Protein AF-A0A353GIA8-F1 (afdb_monomer_lite)

Foldseek 3Di:
DDDDDPPPPPVVVVVVVVVVVVVVVPDPPDDDDDDDDDDDDDDDDDDDDDDPPDPPPPQDPAPDDDPPPDDPVVVVCPVPFEDTSAPDKDKDFCQCVVVVVLVVVLVVLPPPPCNVVVVLVSQLVVLLCVQQLVNQWTMKIKYWHDDPNDIDITIDTDRPVCCCGHPNVFQADPDDDDPCVVVQDPPDPDKDKGFTDLVRVVVSVLSNQCSPVNPVSSVVVVVVLVVCCVPVVDNPVVCSVVVPRMDID

Secondary structure (DSSP, 8-state):
-------SHHHHHHHHHHHHHHHTTS-------------------PPP-PPPP------PPPP----TT--HHHHHHHHHTS-TTSSEEEEEE-TTHHHHHHHHHHHHTTT-TTHHHHHHHHHHHHHHHHHTTGGG--EEEEEEEEETTEEEEEEEEE-TTTTTSTTGGGS-SS----GGGGG--TT-S---EEE--HHHHHHHHHHHHHHHHHHHHHHHHHHHHHHHHHHH---HHHHGGGSTTEEE-

Sequence (249 aa):
MKKRNHLFLPRLALVSLGLLLLLSIACEKKDSPEKKSEQAVSTSAPAAVASPAVAEAKSTPSPSVPKDGANPRFFAAQENLLDAGGSFYLYADLQDVLKEEMQSVRNSIKGMPDAVEVERGLEITDRVIDLLGLYGLQDVGISSIPDGGLYRTKMFLNNTAGKDKGYMALLGDAPHALKILDRASSGTVLLYSADVNEMATWELIRGLVMNIGGGAALADMEKGLEELAKNEGIDIPKLLPTLGGEINV

Radius of gyration: 25.99 Å; chains: 1; bounding box: 76×70×54 Å

Structure (mmCIF, N/CA/C/O backbone):
data_AF-A0A353GIA8-F1
#
_entry.id   AF-A0A353GIA8-F1
#
loop_
_atom_site.group_PDB
_atom_site.id
_atom_site.type_symbol
_atom_site.label_atom_id
_atom_site.label_alt_id
_atom_site.label_comp_id
_atom_site.label_asym_id
_atom_site.label_entity_id
_atom_site.label_seq_id
_atom_site.pdbx_PDB_ins_code
_atom_site.Cartn_x
_atom_site.Cartn_y
_atom_site.Cartn_z
_atom_site.occupancy
_atom_site.B_iso_or_equiv
_atom_site.auth_seq_id
_atom_site.auth_comp_id
_atom_site.auth_asym_id
_atom_site.auth_atom_id
_atom_site.pdbx_PDB_model_num
ATOM 1 N N . MET A 1 1 ? 12.922 36.115 -25.453 1.00 37.03 1 MET A N 1
ATOM 2 C CA . MET A 1 1 ? 11.941 35.050 -25.770 1.00 37.03 1 MET A CA 1
ATOM 3 C C . MET A 1 1 ? 12.040 33.971 -24.701 1.00 37.03 1 MET A C 1
ATOM 5 O O . MET A 1 1 ? 13.099 33.384 -24.541 1.00 37.03 1 MET A O 1
ATOM 9 N N . LYS A 1 2 ? 10.985 33.796 -23.896 1.00 40.03 2 LYS A N 1
ATOM 10 C CA . LYS A 1 2 ? 10.951 32.924 -22.709 1.00 40.03 2 LYS A CA 1
ATOM 11 C C . LYS A 1 2 ? 10.431 31.543 -23.139 1.00 40.03 2 LYS A C 1
ATOM 13 O O . LYS A 1 2 ? 9.272 31.433 -23.527 1.00 40.03 2 LYS A O 1
ATOM 18 N N . LYS A 1 3 ? 11.285 30.513 -23.122 1.00 39.66 3 LYS A N 1
ATOM 19 C CA . LYS A 1 3 ? 10.900 29.111 -23.372 1.00 39.66 3 LYS A CA 1
ATOM 20 C C . LYS A 1 3 ? 10.059 28.636 -22.178 1.00 39.66 3 LYS A C 1
ATOM 22 O O . LYS A 1 3 ? 10.571 28.564 -21.067 1.00 39.66 3 LYS A O 1
ATOM 27 N N . ARG A 1 4 ? 8.760 28.401 -22.384 1.00 41.22 4 ARG A N 1
ATOM 28 C CA . ARG A 1 4 ? 7.859 27.829 -21.371 1.00 41.22 4 ARG A CA 1
ATOM 29 C C . ARG A 1 4 ? 8.064 26.313 -21.313 1.00 41.22 4 ARG A C 1
ATOM 31 O O . ARG A 1 4 ? 7.992 25.636 -22.335 1.00 41.22 4 ARG A O 1
ATOM 38 N N . ASN A 1 5 ? 8.332 25.811 -20.111 1.00 40.34 5 ASN A N 1
ATOM 39 C CA . ASN A 1 5 ? 8.479 24.395 -19.791 1.00 40.34 5 ASN A CA 1
ATOM 40 C C . ASN A 1 5 ? 7.115 23.695 -19.891 1.00 40.34 5 ASN A C 1
ATOM 42 O O . ASN A 1 5 ? 6.274 23.852 -19.013 1.00 40.34 5 ASN A O 1
ATOM 46 N N . HIS A 1 6 ? 6.906 22.907 -20.945 1.00 39.25 6 HIS A N 1
ATOM 47 C CA . HIS A 1 6 ? 5.705 22.080 -21.132 1.00 39.25 6 HIS A CA 1
ATOM 48 C C . HIS A 1 6 ? 5.815 20.677 -20.496 1.00 39.25 6 HIS A C 1
ATOM 50 O O . HIS A 1 6 ? 4.949 19.837 -20.712 1.00 39.25 6 HIS A O 1
ATOM 56 N N . LEU A 1 7 ? 6.848 20.410 -19.687 1.00 42.16 7 LEU A N 1
ATOM 57 C CA . LEU A 1 7 ? 7.115 19.071 -19.140 1.00 42.16 7 LEU A CA 1
ATOM 58 C C . LEU A 1 7 ? 6.461 18.776 -17.774 1.00 42.16 7 LEU A C 1
ATOM 60 O O . LEU A 1 7 ? 6.580 17.658 -17.282 1.00 42.16 7 LEU A O 1
ATOM 64 N N . PHE A 1 8 ? 5.778 19.747 -17.156 1.00 38.66 8 PHE A N 1
ATOM 65 C CA . PHE A 1 8 ? 5.216 19.597 -15.802 1.00 38.66 8 PHE A CA 1
ATOM 66 C C . PHE A 1 8 ? 3.798 18.999 -15.765 1.00 38.66 8 PHE A C 1
ATOM 68 O O . PHE A 1 8 ? 3.416 18.401 -14.765 1.00 38.66 8 PHE A O 1
ATOM 75 N N . LEU A 1 9 ? 3.020 19.104 -16.849 1.00 34.69 9 LEU A N 1
ATOM 76 C CA . LEU A 1 9 ? 1.635 18.612 -16.876 1.00 34.69 9 LEU A CA 1
ATOM 77 C C . LEU A 1 9 ? 1.453 17.082 -17.009 1.00 34.69 9 LEU A C 1
ATOM 79 O O . LEU A 1 9 ? 0.527 16.572 -16.381 1.00 34.69 9 LEU A O 1
ATOM 83 N N . PRO A 1 10 ? 2.270 16.307 -17.756 1.00 37.72 10 PRO A N 1
ATOM 84 C CA . PRO A 1 10 ? 1.965 14.886 -17.963 1.00 37.72 10 PRO A CA 1
ATOM 85 C C . PRO A 1 10 ? 2.282 14.000 -16.746 1.00 37.72 10 PRO A C 1
ATOM 87 O O . PRO A 1 10 ? 1.772 12.889 -16.654 1.00 37.72 10 PRO A O 1
ATOM 90 N N . ARG A 1 11 ? 3.088 14.479 -15.786 1.00 39.53 11 ARG A N 1
ATOM 91 C CA . ARG A 1 11 ? 3.461 13.710 -14.583 1.00 39.53 11 ARG A CA 1
ATOM 92 C C . ARG A 1 11 ? 2.423 13.789 -13.461 1.00 39.53 11 ARG A C 1
ATOM 94 O O . ARG A 1 11 ? 2.266 12.825 -12.721 1.00 39.53 11 ARG A O 1
ATOM 101 N N . LEU A 1 12 ? 1.665 14.886 -13.383 1.00 37.03 12 LEU A N 1
ATOM 102 C CA . LEU A 1 12 ? 0.575 15.035 -12.411 1.00 37.03 12 LEU A CA 1
ATOM 103 C C . LEU A 1 12 ? -0.632 14.135 -12.748 1.00 37.03 12 LEU A C 1
ATOM 105 O O . LEU A 1 12 ? -1.318 13.660 -11.848 1.00 37.03 12 LEU A O 1
ATOM 109 N N . ALA A 1 13 ? -0.851 13.852 -14.038 1.00 39.25 13 ALA A N 1
ATOM 110 C CA . ALA A 1 13 ? -1.971 13.040 -14.524 1.00 39.25 13 ALA A CA 1
ATOM 111 C C . ALA A 1 13 ? -1.849 11.537 -14.186 1.00 39.25 13 ALA A C 1
ATOM 113 O O . ALA A 1 13 ? -2.856 10.843 -14.062 1.00 39.25 13 ALA A O 1
ATOM 114 N N . LEU A 1 14 ? -0.627 11.026 -14.003 1.00 41.28 14 LEU A N 1
ATOM 115 C CA . LEU A 1 14 ? -0.382 9.624 -13.636 1.00 41.28 14 LEU A CA 1
ATOM 116 C C . LEU A 1 14 ? -0.637 9.360 -12.145 1.00 41.28 14 LEU A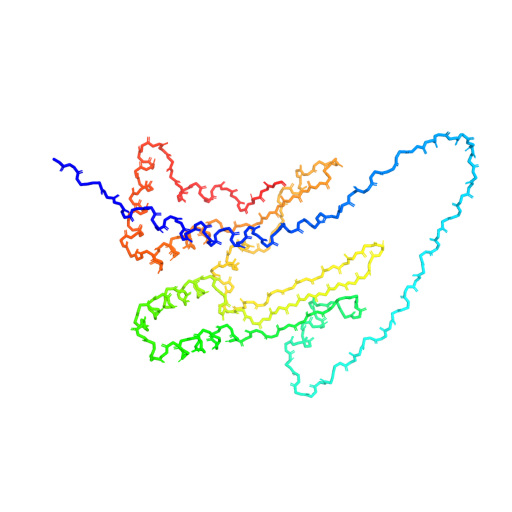 C 1
ATOM 118 O O . LEU A 1 14 ? -1.183 8.319 -11.789 1.00 41.28 14 LEU A O 1
ATOM 122 N N . VAL A 1 15 ? -0.326 10.331 -11.283 1.00 43.94 15 VAL A N 1
ATOM 123 C CA . VAL A 1 15 ? -0.600 10.244 -9.839 1.00 43.94 15 VAL A CA 1
ATOM 124 C C . VAL A 1 15 ? -2.105 10.351 -9.562 1.00 43.94 15 VAL A C 1
ATOM 126 O O . VAL A 1 15 ? -2.626 9.635 -8.709 1.00 43.94 15 VAL A O 1
ATOM 129 N N . SER A 1 16 ? -2.839 11.161 -10.338 1.00 41.97 16 SER A N 1
ATOM 130 C CA . SER A 1 16 ? -4.300 11.244 -10.215 1.00 41.97 16 SER A CA 1
ATOM 131 C C . SER A 1 16 ? -5.016 9.970 -10.671 1.00 41.97 16 SER A C 1
ATOM 133 O O . SER A 1 16 ? -6.066 9.649 -10.126 1.00 41.97 16 SER A O 1
ATOM 135 N N . LEU A 1 17 ? -4.461 9.222 -11.633 1.00 37.59 17 LEU A N 1
ATOM 136 C CA . LEU A 1 17 ? -5.081 7.991 -12.136 1.00 37.59 17 LEU A CA 1
ATOM 137 C C . LEU A 1 17 ? -5.000 6.843 -11.114 1.00 37.59 17 LEU A C 1
ATOM 139 O O . LEU A 1 17 ? -5.974 6.115 -10.940 1.00 37.59 17 LEU A O 1
ATOM 143 N N . GLY A 1 18 ? -3.882 6.729 -10.385 1.00 42.16 18 GLY A N 1
ATOM 144 C CA . GLY A 1 18 ? -3.736 5.763 -9.288 1.00 42.16 18 GLY A CA 1
ATOM 145 C C . GLY A 1 18 ? -4.667 6.054 -8.105 1.00 42.16 18 GLY A C 1
ATOM 146 O O . GLY A 1 18 ? -5.239 5.133 -7.528 1.00 42.16 18 GLY A O 1
ATOM 147 N N . LEU A 1 19 ? -4.894 7.337 -7.797 1.00 41.16 19 LEU A N 1
ATOM 148 C CA . LEU A 1 19 ? -5.822 7.762 -6.743 1.00 41.16 19 LEU A CA 1
ATOM 149 C C . LEU A 1 19 ? -7.301 7.618 -7.165 1.00 41.16 19 LEU A C 1
ATOM 151 O O . LEU A 1 19 ? -8.136 7.239 -6.347 1.00 41.16 19 LEU A O 1
ATOM 155 N N . LEU A 1 20 ? -7.635 7.846 -8.446 1.00 38.62 20 LEU A N 1
ATOM 156 C CA . LEU A 1 20 ? -8.992 7.635 -8.976 1.00 38.62 20 LEU A CA 1
ATOM 157 C C . LEU A 1 20 ? -9.390 6.153 -9.031 1.00 38.62 20 LEU A C 1
ATOM 159 O O . LEU A 1 20 ? -10.555 5.834 -8.796 1.00 38.62 20 LEU A O 1
ATOM 163 N N . LEU A 1 21 ? -8.452 5.246 -9.317 1.00 43.69 21 LEU A N 1
ATOM 164 C CA . LEU A 1 21 ? -8.712 3.801 -9.312 1.00 43.69 21 LEU A CA 1
ATOM 165 C C . LEU A 1 21 ? -9.047 3.278 -7.906 1.00 43.69 21 LEU A C 1
ATOM 167 O O . LEU A 1 21 ? -9.911 2.416 -7.774 1.00 43.69 21 LEU A O 1
ATOM 171 N N . LEU A 1 22 ? -8.452 3.858 -6.858 1.00 45.34 22 LEU A N 1
ATOM 172 C CA . LEU A 1 22 ? -8.772 3.528 -5.464 1.00 45.34 22 LEU A CA 1
ATOM 173 C C . LEU A 1 22 ? -10.129 4.096 -5.010 1.00 45.34 22 LEU A C 1
ATOM 175 O O . LEU A 1 22 ? -10.817 3.462 -4.214 1.00 45.34 22 LEU A O 1
ATOM 179 N N . LEU A 1 23 ? -10.561 5.240 -5.553 1.00 38.41 23 LEU A N 1
ATOM 180 C CA . LEU A 1 23 ? -11.882 5.824 -5.266 1.00 38.41 23 LEU A CA 1
ATOM 181 C C . LEU A 1 23 ? -13.027 5.161 -6.053 1.00 38.41 23 LEU A C 1
ATOM 183 O O . LEU A 1 23 ? -14.171 5.176 -5.604 1.00 38.41 23 LEU A O 1
ATOM 187 N N . SER A 1 24 ? -12.735 4.547 -7.203 1.00 36.25 24 SER A N 1
ATOM 188 C CA . SER A 1 24 ? -13.758 3.953 -8.081 1.00 36.25 24 SER A CA 1
ATOM 189 C C . SER A 1 24 ? -14.262 2.581 -7.612 1.00 36.25 24 SER A C 1
ATOM 191 O O . SER A 1 24 ? -15.303 2.131 -8.074 1.00 36.25 24 SER A O 1
ATOM 193 N N . ILE A 1 25 ? -13.578 1.927 -6.666 1.00 44.94 25 ILE A N 1
ATOM 194 C CA . ILE A 1 25 ? -14.018 0.641 -6.091 1.00 44.94 25 ILE A CA 1
ATOM 195 C C . ILE A 1 25 ? -15.078 0.850 -4.983 1.00 44.94 25 ILE A C 1
ATOM 197 O O . ILE A 1 25 ? -15.778 -0.088 -4.610 1.00 44.94 25 ILE A O 1
ATOM 201 N N . ALA A 1 26 ? -15.269 2.081 -4.487 1.00 37.12 26 ALA A N 1
ATOM 202 C CA . ALA A 1 26 ? -16.130 2.354 -3.331 1.00 37.12 26 ALA A CA 1
ATOM 203 C C . ALA A 1 26 ? -17.552 2.865 -3.652 1.00 37.12 26 ALA A C 1
ATOM 205 O O . ALA A 1 26 ? -18.349 3.028 -2.731 1.00 37.12 26 ALA A O 1
ATOM 206 N N . CYS A 1 27 ? -17.921 3.116 -4.914 1.00 35.69 27 CYS A N 1
ATOM 207 C CA . CYS A 1 27 ? -19.265 3.606 -5.249 1.00 35.69 27 CYS A CA 1
ATOM 208 C C . CYS A 1 27 ? -19.686 3.235 -6.676 1.00 35.69 27 CYS A C 1
ATOM 210 O O . CYS A 1 27 ? -19.656 4.065 -7.580 1.00 35.69 27 CYS A O 1
ATOM 212 N N . GLU A 1 28 ? -20.179 2.012 -6.866 1.00 33.47 28 GLU A N 1
ATOM 213 C CA . GLU A 1 28 ? -21.057 1.710 -7.998 1.00 33.47 28 GLU A CA 1
ATOM 214 C C . GLU A 1 28 ? -22.500 1.655 -7.484 1.00 33.47 28 GLU A C 1
ATOM 216 O O . GLU A 1 28 ? -23.034 0.618 -7.085 1.00 33.47 28 GLU A O 1
ATOM 221 N N . LYS A 1 29 ? -23.128 2.833 -7.410 1.00 38.31 29 LYS A N 1
ATOM 222 C CA . LYS A 1 29 ? -24.552 2.954 -7.104 1.00 38.31 29 LYS A CA 1
ATOM 223 C C . LYS A 1 29 ? -25.326 2.562 -8.361 1.00 38.31 29 LYS A C 1
ATOM 225 O O . LYS A 1 29 ? -25.359 3.292 -9.345 1.00 38.31 29 LYS A O 1
ATOM 230 N N . LYS A 1 30 ? -25.906 1.365 -8.336 1.00 37.84 30 LYS A N 1
ATOM 231 C CA . LYS A 1 30 ? -26.728 0.823 -9.417 1.00 37.84 30 LYS A CA 1
ATOM 232 C C . LYS A 1 30 ? -28.085 1.531 -9.429 1.00 37.84 30 LYS A C 1
ATOM 234 O O . LYS A 1 30 ? -28.985 1.153 -8.682 1.00 37.84 30 LYS A O 1
ATOM 239 N N . ASP A 1 31 ? -28.229 2.551 -10.267 1.00 44.75 31 ASP A N 1
ATOM 240 C CA . ASP A 1 31 ? -29.521 3.188 -10.519 1.00 44.75 31 ASP A CA 1
ATOM 241 C C . ASP A 1 31 ? -30.449 2.206 -11.256 1.00 44.75 31 ASP A C 1
ATOM 243 O O . ASP A 1 31 ? -30.202 1.810 -12.397 1.00 44.75 31 ASP A O 1
ATOM 247 N N . SER A 1 32 ? -31.527 1.785 -10.589 1.00 33.47 32 SER A N 1
ATOM 248 C CA . SER A 1 32 ? -32.696 1.194 -11.249 1.00 33.47 32 SER A CA 1
ATOM 249 C C . SER A 1 32 ? -33.726 2.285 -11.544 1.00 33.47 32 SER A C 1
ATOM 251 O O . SER A 1 32 ? -33.917 3.175 -10.714 1.00 33.47 32 SER A O 1
ATOM 253 N N . PRO A 1 33 ? -34.416 2.229 -12.696 1.00 34.09 33 PRO A N 1
ATOM 254 C CA . PRO A 1 33 ? -35.323 3.283 -13.112 1.00 34.09 33 PRO A CA 1
ATOM 255 C C . PRO A 1 33 ? -36.638 3.222 -12.330 1.00 34.09 33 PRO A C 1
ATOM 257 O O . PRO A 1 33 ? -37.354 2.218 -12.327 1.00 34.09 33 PRO A O 1
ATOM 260 N N . GLU A 1 34 ? -36.965 4.346 -11.708 1.00 31.34 34 GLU A N 1
ATOM 261 C CA . GLU A 1 34 ? -38.225 4.630 -11.036 1.00 31.34 34 GLU A CA 1
ATOM 262 C C . GLU A 1 34 ? -39.338 4.854 -12.081 1.00 31.34 34 GLU A C 1
ATOM 264 O O . GLU A 1 34 ? -39.298 5.792 -12.881 1.00 31.34 34 GLU A O 1
ATOM 269 N N . LYS A 1 35 ? -40.354 3.980 -12.103 1.00 31.61 35 LYS A N 1
ATOM 270 C CA . LYS A 1 35 ? -41.609 4.220 -12.831 1.00 31.61 35 LYS A CA 1
ATOM 271 C C . LYS A 1 35 ? -42.598 4.925 -11.905 1.00 31.61 35 LYS A C 1
ATOM 273 O O . LYS A 1 35 ? -43.111 4.324 -10.967 1.00 31.61 35 LYS A O 1
ATOM 278 N N . LYS A 1 36 ? -42.924 6.177 -12.238 1.00 35.53 36 LYS A N 1
ATOM 279 C CA . LYS A 1 36 ? -44.113 6.890 -11.750 1.00 35.53 36 LYS A CA 1
ATOM 280 C C . LYS A 1 36 ? -45.391 6.142 -12.149 1.00 35.53 36 LYS A C 1
ATOM 282 O O . LYS A 1 36 ? -45.639 5.959 -13.339 1.00 35.53 36 LYS A O 1
ATOM 287 N N . SER A 1 37 ? -46.257 5.848 -11.182 1.00 33.91 37 SER A N 1
ATOM 288 C CA . SER A 1 37 ? -47.705 5.930 -11.401 1.00 33.91 37 SER A CA 1
ATOM 289 C C . SER A 1 37 ? -48.373 6.605 -10.210 1.00 33.91 37 SER A C 1
ATOM 291 O O . SER A 1 37 ? -48.318 6.125 -9.081 1.00 33.91 37 SER A O 1
ATOM 293 N N . GLU A 1 38 ? -49.002 7.729 -10.505 1.00 34.88 38 GLU A N 1
ATOM 294 C CA . GLU A 1 38 ? -49.921 8.476 -9.663 1.00 34.88 38 GLU A CA 1
ATOM 295 C C . GLU A 1 38 ? -51.319 7.855 -9.822 1.00 34.88 38 GLU A C 1
ATOM 297 O O . GLU A 1 38 ? -51.758 7.717 -10.959 1.00 34.88 38 GLU A O 1
ATOM 302 N N . GLN A 1 39 ? -51.987 7.435 -8.737 1.00 31.27 39 GLN A N 1
ATOM 303 C CA . GLN A 1 39 ? -53.306 7.955 -8.318 1.00 31.27 39 GLN A CA 1
ATOM 304 C C . GLN A 1 39 ? -54.021 7.124 -7.234 1.00 31.27 39 GLN A C 1
ATOM 306 O O . GLN A 1 39 ? -54.061 5.899 -7.266 1.00 31.27 39 GLN A O 1
ATOM 311 N N . ALA A 1 40 ? -54.733 7.902 -6.409 1.00 31.91 40 ALA A N 1
ATOM 312 C CA . ALA A 1 40 ? -56.009 7.639 -5.740 1.00 31.91 40 ALA A CA 1
ATOM 313 C C . ALA A 1 40 ? -55.994 7.112 -4.293 1.00 31.91 40 ALA A C 1
ATOM 315 O O . ALA A 1 40 ? -55.864 5.930 -3.993 1.00 31.91 40 ALA A O 1
ATOM 316 N N . VAL A 1 41 ? -56.258 8.074 -3.406 1.00 33.84 41 VAL A N 1
ATOM 317 C CA . VAL A 1 41 ? -56.745 7.942 -2.033 1.00 33.84 41 VAL A CA 1
ATOM 318 C C . VAL A 1 41 ? -58.093 7.213 -2.017 1.00 33.84 41 VAL A C 1
ATOM 320 O O . VAL A 1 41 ? -59.029 7.632 -2.694 1.00 33.84 41 VAL A O 1
ATOM 323 N N . SER A 1 42 ? -58.221 6.188 -1.173 1.00 29.80 42 SER A N 1
ATOM 324 C CA . SER A 1 42 ? -59.504 5.781 -0.593 1.00 29.80 42 SER A CA 1
ATOM 325 C C . SER A 1 42 ? -59.285 5.255 0.826 1.00 29.80 42 SER A C 1
ATOM 327 O O . SER A 1 42 ? -58.421 4.421 1.086 1.00 29.80 42 SER A O 1
ATOM 329 N N . THR A 1 43 ? -60.045 5.826 1.751 1.00 36.75 43 THR A N 1
ATOM 330 C CA . THR A 1 43 ? -60.058 5.610 3.200 1.00 36.75 43 THR A CA 1
ATOM 331 C C . THR A 1 43 ? -60.685 4.272 3.608 1.00 36.75 43 THR A C 1
ATOM 333 O O . THR A 1 43 ? -61.838 4.027 3.263 1.00 36.75 43 THR A O 1
ATOM 336 N N . SER A 1 44 ? -60.017 3.501 4.478 1.00 32.94 44 SER A N 1
ATOM 337 C CA . SER A 1 44 ? -60.671 2.676 5.515 1.00 32.94 44 SER A CA 1
ATOM 338 C C . SER A 1 44 ? -59.697 2.273 6.639 1.00 32.94 44 SER A C 1
ATOM 340 O O . SER A 1 44 ? -58.539 1.961 6.382 1.00 32.94 44 SER A O 1
ATOM 342 N N . ALA A 1 45 ? -60.199 2.302 7.877 1.00 36.41 45 ALA A N 1
ATOM 343 C CA . ALA A 1 45 ? -59.538 2.044 9.166 1.00 36.41 45 ALA A CA 1
ATOM 344 C C . ALA A 1 45 ? -59.107 0.556 9.379 1.00 36.41 45 ALA A C 1
ATOM 346 O O . ALA A 1 45 ? -59.387 -0.279 8.519 1.00 36.41 45 ALA A O 1
ATOM 347 N N . PRO A 1 46 ? -58.399 0.205 10.479 1.00 39.59 46 PRO A N 1
ATOM 348 C CA . PRO A 1 46 ? -57.339 -0.803 10.472 1.00 39.59 46 PRO A CA 1
ATOM 349 C C . PRO A 1 46 ? -57.843 -2.237 10.679 1.00 39.59 46 PRO A C 1
ATOM 351 O O . PRO A 1 46 ? -58.549 -2.530 11.642 1.00 39.59 46 PRO A O 1
ATOM 354 N N . ALA A 1 47 ? -57.386 -3.155 9.827 1.00 31.31 47 ALA A N 1
ATOM 355 C CA . ALA A 1 47 ? -57.408 -4.585 10.103 1.00 31.31 47 ALA A CA 1
ATOM 356 C C . ALA A 1 47 ? -55.989 -5.030 10.475 1.00 31.31 47 ALA A C 1
ATOM 358 O O . ALA A 1 47 ? -55.038 -4.795 9.732 1.00 31.31 47 ALA A O 1
ATOM 359 N N . ALA A 1 48 ? -55.857 -5.640 11.651 1.00 44.78 48 ALA A N 1
ATOM 360 C CA . ALA A 1 48 ? -54.633 -6.262 12.128 1.00 44.78 48 ALA A CA 1
ATOM 361 C C . ALA A 1 48 ? -54.151 -7.316 11.117 1.00 44.78 48 ALA A C 1
ATOM 363 O O . ALA A 1 48 ? -54.840 -8.308 10.880 1.00 44.78 48 ALA A O 1
ATOM 364 N N . VAL A 1 49 ? -52.972 -7.102 10.530 1.00 34.88 49 VAL A N 1
ATOM 365 C CA . VAL A 1 49 ? -52.304 -8.094 9.684 1.00 34.88 49 VAL A CA 1
ATOM 366 C C . VAL A 1 49 ? -51.157 -8.692 10.480 1.00 34.88 49 VAL A C 1
ATOM 368 O O . VAL A 1 49 ? -50.261 -7.994 10.950 1.00 34.88 49 VAL A O 1
ATOM 371 N N . ALA A 1 50 ? -51.261 -10.002 10.672 1.00 39.09 50 ALA A N 1
ATOM 372 C CA . ALA A 1 50 ? -50.310 -10.842 11.365 1.00 39.09 50 ALA A CA 1
ATOM 373 C C . ALA A 1 50 ? -48.893 -10.719 10.783 1.00 39.09 50 ALA A C 1
ATOM 375 O O . ALA A 1 50 ? -48.696 -10.658 9.570 1.00 39.09 50 ALA A O 1
ATOM 376 N N . SER A 1 51 ? -47.921 -10.728 11.692 1.00 37.66 51 SER A N 1
ATOM 377 C CA . SER A 1 51 ? -46.490 -10.817 11.413 1.00 37.66 51 SER A CA 1
ATOM 378 C C . SER A 1 51 ? -46.184 -12.061 10.562 1.00 37.66 51 SER A C 1
ATOM 380 O O . SER A 1 51 ? -46.592 -13.158 10.961 1.00 37.66 51 SER A O 1
ATOM 382 N N . PRO A 1 52 ? -45.488 -11.960 9.414 1.00 38.31 52 PRO A N 1
ATOM 383 C CA . PRO A 1 52 ? -45.020 -13.146 8.720 1.00 38.31 52 PRO A CA 1
ATOM 384 C C . PRO A 1 52 ? -43.882 -13.760 9.539 1.00 38.31 52 PRO A C 1
ATOM 386 O O . PRO A 1 52 ? -42.852 -13.133 9.783 1.00 38.31 52 PRO A O 1
ATOM 389 N N . ALA A 1 53 ? -44.102 -14.993 9.992 1.00 39.56 53 ALA A N 1
ATOM 390 C CA . ALA A 1 53 ? -43.087 -15.810 10.630 1.00 39.56 53 ALA A CA 1
ATOM 391 C C . ALA A 1 53 ? -41.856 -15.904 9.716 1.00 39.56 53 ALA A C 1
ATOM 393 O O . ALA A 1 53 ? -41.951 -16.368 8.578 1.00 39.56 53 ALA A O 1
ATOM 394 N N . VAL A 1 54 ? -40.708 -15.453 10.224 1.00 41.41 54 VAL A N 1
ATOM 395 C CA . VAL A 1 54 ? -39.398 -15.694 9.620 1.00 41.41 54 VAL A CA 1
ATOM 396 C C . VAL A 1 54 ? -39.216 -17.206 9.571 1.00 41.41 54 VAL A C 1
ATOM 398 O O . VAL A 1 54 ? -39.067 -17.858 10.603 1.00 41.41 54 VAL A O 1
ATOM 401 N N . ALA A 1 55 ? -39.307 -17.771 8.369 1.00 42.66 55 ALA A N 1
ATOM 402 C CA . ALA A 1 55 ? -38.997 -19.167 8.137 1.00 42.66 55 ALA A CA 1
ATOM 403 C C . ALA A 1 55 ? -37.519 -19.380 8.475 1.00 42.66 55 ALA A C 1
ATOM 405 O O . ALA A 1 55 ? -36.630 -18.845 7.814 1.00 42.66 55 ALA A O 1
ATOM 406 N N . GLU A 1 56 ? -37.283 -20.138 9.539 1.00 42.75 56 GLU A N 1
ATOM 407 C CA . GLU A 1 56 ? -35.977 -20.613 9.968 1.00 42.75 56 GLU A CA 1
ATOM 408 C C . GLU A 1 56 ? -35.362 -21.420 8.814 1.00 42.75 56 GLU A C 1
ATOM 410 O O . GLU A 1 56 ? -35.792 -22.534 8.493 1.00 42.75 56 GLU A O 1
ATOM 415 N N . ALA A 1 57 ? -34.414 -20.807 8.103 1.00 42.53 57 ALA A N 1
ATOM 416 C CA . ALA A 1 57 ? -33.702 -21.452 7.016 1.00 42.53 57 ALA A CA 1
ATOM 417 C C . ALA A 1 57 ? -32.895 -22.615 7.604 1.00 42.53 57 ALA A C 1
ATOM 419 O O . ALA A 1 57 ? -31.903 -22.409 8.301 1.00 42.53 57 ALA A O 1
ATOM 420 N N . LYS A 1 58 ? -33.346 -23.848 7.342 1.00 40.09 58 LYS A N 1
ATOM 421 C CA . LYS A 1 58 ? -32.606 -25.066 7.682 1.00 40.09 58 LYS A CA 1
ATOM 422 C C . LYS A 1 58 ? -31.199 -24.964 7.100 1.00 40.09 58 LYS A C 1
ATOM 424 O O . LYS A 1 58 ? -31.040 -24.902 5.883 1.00 40.09 58 LYS A O 1
ATOM 429 N N . SER A 1 59 ? -30.197 -24.973 7.973 1.00 42.50 59 SER A N 1
ATOM 430 C CA . SER A 1 59 ? -28.790 -25.045 7.604 1.00 42.50 59 SER A CA 1
ATOM 431 C C . SER A 1 59 ? -28.531 -26.356 6.862 1.00 42.50 59 SER A C 1
ATOM 433 O O . SER A 1 59 ? -28.487 -27.443 7.438 1.00 42.50 59 SER A O 1
ATOM 435 N N . THR A 1 60 ? -28.398 -26.273 5.542 1.00 41.91 60 THR A N 1
ATOM 436 C CA . THR A 1 60 ? -27.857 -27.377 4.752 1.00 41.91 60 THR A CA 1
ATOM 437 C C . THR A 1 60 ? -26.408 -27.608 5.190 1.00 41.91 60 THR A C 1
ATOM 439 O O . THR A 1 60 ? -25.646 -26.640 5.250 1.00 41.91 60 THR A O 1
ATOM 442 N N . PRO A 1 61 ? -26.002 -28.850 5.510 1.00 42.25 61 PRO A N 1
ATOM 443 C CA . PRO A 1 61 ? -24.619 -29.138 5.854 1.00 42.25 61 PRO A CA 1
ATOM 444 C C . PRO A 1 61 ? -23.715 -28.745 4.684 1.00 42.25 61 PRO A C 1
ATOM 446 O O . PRO A 1 61 ? -23.931 -29.163 3.545 1.00 42.25 61 PRO A O 1
ATOM 449 N N . SER A 1 62 ? -22.728 -27.899 4.982 1.00 53.31 62 SER A N 1
ATOM 450 C CA . SER A 1 62 ? -21.748 -27.422 4.010 1.00 53.31 62 SER A CA 1
ATOM 451 C C . SER A 1 62 ? -21.012 -28.625 3.403 1.00 53.31 62 SER A C 1
ATOM 453 O O . SER A 1 62 ? -20.569 -29.491 4.164 1.00 53.31 62 SER A O 1
ATOM 455 N N . PRO A 1 63 ? -20.863 -28.715 2.069 1.00 52.50 63 PRO A N 1
ATOM 456 C CA . PRO A 1 63 ? -20.108 -29.797 1.452 1.00 52.50 63 PRO A CA 1
ATOM 457 C C . PRO A 1 63 ? -18.672 -29.780 1.986 1.00 52.50 63 PRO A C 1
ATOM 459 O O . PRO A 1 63 ? -17.979 -28.765 1.915 1.00 52.50 63 PRO A O 1
ATOM 462 N N . SER A 1 64 ? -18.238 -30.899 2.567 1.00 55.75 64 SER A N 1
ATOM 463 C CA . SER A 1 64 ? -16.865 -31.073 3.034 1.00 55.75 64 SER A CA 1
ATOM 464 C C . SER A 1 64 ? -15.939 -31.151 1.822 1.00 55.75 64 SER A C 1
ATOM 466 O O . SER A 1 64 ? -16.002 -32.120 1.062 1.00 55.75 64 SER A O 1
ATOM 468 N N . VAL A 1 65 ? -15.094 -30.138 1.631 1.00 59.59 65 VAL A N 1
ATOM 469 C CA . VAL A 1 65 ? -14.043 -30.158 0.606 1.00 59.59 65 VAL A CA 1
ATOM 470 C C . VAL A 1 65 ? -13.071 -31.307 0.929 1.00 59.59 65 VAL A C 1
ATOM 472 O O . VAL A 1 65 ? -12.653 -31.420 2.087 1.00 59.59 65 VAL A O 1
ATOM 475 N N . PRO A 1 66 ? -12.723 -32.180 -0.037 1.00 59.41 66 PRO A N 1
ATOM 476 C CA . PRO A 1 66 ? -11.727 -33.230 0.168 1.00 59.41 66 PRO A CA 1
ATOM 477 C C . PRO A 1 66 ? -10.409 -32.642 0.686 1.00 59.41 66 PRO A C 1
ATOM 479 O O . PRO A 1 66 ? -9.916 -31.652 0.150 1.00 59.41 66 PRO A O 1
ATOM 482 N N . LYS A 1 67 ? -9.841 -33.237 1.742 1.00 60.75 67 LYS A N 1
ATOM 483 C CA . LYS A 1 67 ? -8.597 -32.752 2.370 1.00 60.75 67 LYS A CA 1
ATOM 484 C C . LYS A 1 67 ? -7.333 -33.126 1.592 1.00 60.75 67 LYS A C 1
ATOM 486 O O . LYS A 1 67 ? -6.282 -32.534 1.823 1.00 60.75 67 LYS A O 1
ATOM 491 N N . ASP A 1 68 ? -7.433 -34.071 0.663 1.00 60.97 68 ASP A N 1
ATOM 492 C CA . ASP A 1 68 ? -6.290 -34.561 -0.101 1.00 60.97 68 ASP A CA 1
ATOM 493 C C . ASP A 1 68 ? -5.901 -33.563 -1.203 1.00 60.97 68 ASP A C 1
ATOM 495 O O . ASP A 1 68 ? -6.688 -33.265 -2.099 1.00 60.97 68 ASP A O 1
ATOM 499 N N . GLY A 1 69 ? -4.677 -33.030 -1.123 1.00 59.78 69 GLY A N 1
ATOM 500 C CA . GLY A 1 69 ? -4.125 -32.072 -2.093 1.00 59.78 69 GLY A CA 1
ATOM 501 C C . GLY A 1 69 ? -4.565 -30.614 -1.905 1.00 59.78 69 GLY A C 1
ATOM 502 O O . GLY A 1 69 ? -4.142 -29.753 -2.673 1.00 59.78 69 GLY A O 1
ATOM 503 N N . ALA A 1 70 ? -5.381 -30.316 -0.893 1.00 65.56 70 ALA A N 1
ATOM 504 C CA . ALA A 1 70 ? -5.828 -28.958 -0.600 1.00 65.56 70 ALA A CA 1
ATOM 505 C C . ALA A 1 70 ? -4.773 -28.167 0.201 1.00 65.56 70 ALA A C 1
ATOM 507 O O . ALA A 1 70 ? -4.104 -28.705 1.085 1.00 65.56 70 ALA A O 1
ATOM 508 N N . ASN A 1 71 ? -4.628 -26.873 -0.109 1.00 74.69 71 ASN A N 1
ATOM 509 C CA . ASN A 1 71 ? -3.707 -25.971 0.588 1.00 74.69 71 ASN A CA 1
ATOM 510 C C . ASN A 1 71 ? -4.066 -25.918 2.094 1.00 74.69 71 ASN A C 1
ATOM 512 O O . ASN A 1 71 ? -5.195 -25.563 2.433 1.00 74.69 71 ASN A O 1
ATOM 516 N N . PRO A 1 72 ? -3.137 -26.221 3.022 1.00 81.12 72 PRO A N 1
ATOM 517 C CA . PRO A 1 72 ? -3.415 -26.218 4.461 1.00 81.12 72 PRO A CA 1
ATOM 518 C C . PRO A 1 72 ? -3.886 -24.855 5.003 1.00 81.12 72 PRO A C 1
ATOM 520 O O . PRO A 1 72 ? -4.620 -24.814 5.992 1.00 81.12 72 PRO A O 1
ATOM 523 N N . ARG A 1 73 ? -3.536 -23.740 4.344 1.00 81.12 73 ARG A N 1
ATOM 524 C CA . ARG A 1 73 ? -4.013 -22.388 4.689 1.00 81.12 73 ARG A CA 1
ATOM 525 C C . ARG A 1 73 ? -5.512 -22.203 4.445 1.00 81.12 73 ARG A C 1
ATOM 527 O O . ARG A 1 73 ? -6.143 -21.464 5.196 1.00 81.12 73 ARG A O 1
ATOM 534 N N . PHE A 1 74 ? -6.100 -22.924 3.485 1.00 82.56 74 PHE A N 1
ATOM 535 C CA . PHE A 1 74 ? -7.548 -22.916 3.248 1.00 82.56 74 PHE A CA 1
ATOM 536 C C . PHE A 1 74 ? -8.311 -23.397 4.483 1.00 82.56 74 PHE A C 1
ATOM 538 O O . PHE A 1 74 ? -9.228 -22.723 4.949 1.00 82.56 74 PHE A O 1
ATOM 545 N N . PHE A 1 75 ? -7.906 -24.537 5.051 1.00 82.19 75 PHE A N 1
ATOM 546 C CA . PHE A 1 75 ? -8.570 -25.090 6.233 1.00 82.19 75 PHE A CA 1
ATOM 547 C C . PHE A 1 75 ? -8.342 -24.220 7.466 1.00 82.19 75 PHE A C 1
ATOM 549 O O . PHE A 1 75 ? -9.284 -23.974 8.212 1.00 82.19 75 PHE A O 1
ATOM 556 N N . ALA A 1 76 ? -7.135 -23.672 7.639 1.00 84.25 76 ALA A N 1
ATOM 557 C CA . ALA A 1 76 ? -6.866 -22.728 8.721 1.00 84.25 76 ALA A CA 1
ATOM 558 C C . ALA A 1 76 ? -7.756 -21.472 8.632 1.00 84.25 76 ALA A C 1
ATOM 560 O O . ALA A 1 76 ? -8.271 -21.014 9.655 1.00 84.25 76 ALA A O 1
ATOM 561 N N . ALA A 1 77 ? -7.977 -20.941 7.424 1.00 83.38 77 ALA A N 1
ATOM 562 C CA . ALA A 1 77 ? -8.879 -19.818 7.188 1.00 83.38 77 ALA A CA 1
ATOM 563 C C . ALA A 1 77 ? -10.347 -20.190 7.439 1.00 83.38 77 ALA A C 1
ATOM 565 O O . ALA A 1 77 ? -11.069 -19.427 8.078 1.00 83.38 77 ALA A O 1
ATOM 566 N N . GLN A 1 78 ? -10.781 -21.370 6.993 1.00 82.06 78 GLN A N 1
ATOM 567 C CA . GLN A 1 78 ? -12.137 -21.870 7.225 1.00 82.06 78 GLN A CA 1
ATOM 568 C C . GLN A 1 78 ? -12.436 -22.098 8.714 1.00 82.06 78 GLN A C 1
ATOM 570 O O . GLN A 1 78 ? -13.559 -21.873 9.153 1.00 82.06 78 GLN A O 1
ATOM 575 N N . GLU A 1 79 ? -11.458 -22.564 9.491 1.00 84.25 79 GLU A N 1
ATOM 576 C CA . GLU A 1 79 ? -11.640 -22.873 10.913 1.00 84.25 79 GLU A CA 1
ATOM 577 C C . GLU A 1 79 ? -11.594 -21.622 11.801 1.00 84.25 79 GLU A C 1
ATOM 579 O O . GLU A 1 79 ? -12.292 -21.571 12.813 1.00 84.25 79 GLU A O 1
ATOM 584 N N . ASN A 1 80 ? -10.795 -20.612 11.434 1.00 85.25 80 ASN A N 1
ATOM 585 C CA . ASN A 1 80 ? -10.487 -19.494 12.334 1.00 85.25 80 ASN A CA 1
ATOM 586 C C . ASN A 1 80 ? -10.946 -18.116 11.836 1.00 85.25 80 ASN A C 1
ATOM 588 O O . ASN A 1 80 ? -11.132 -17.216 12.653 1.00 85.25 80 ASN A O 1
ATOM 592 N N . LEU A 1 81 ? -11.100 -17.917 10.524 1.00 87.88 81 LEU A N 1
ATOM 593 C CA . LEU A 1 81 ? -11.271 -16.581 9.931 1.00 87.88 81 LEU A CA 1
ATOM 594 C C . LEU A 1 81 ? -12.605 -16.405 9.202 1.00 87.88 81 LEU A C 1
ATOM 596 O O . LEU A 1 81 ? -13.161 -15.307 9.207 1.00 87.88 81 LEU A O 1
ATOM 600 N N . LEU A 1 82 ? -13.135 -17.467 8.598 1.00 91.44 82 LEU A N 1
ATOM 601 C CA . LEU A 1 82 ? -14.360 -17.438 7.805 1.00 91.44 82 LEU A CA 1
ATOM 602 C C . LEU A 1 82 ? -15.467 -18.274 8.436 1.00 91.44 82 LEU A C 1
ATOM 604 O O . LEU A 1 82 ? -15.226 -19.239 9.151 1.00 91.44 82 LEU A O 1
ATOM 608 N N . ASP A 1 83 ? -16.705 -17.900 8.142 1.00 89.44 83 ASP A N 1
ATOM 609 C CA . ASP A 1 83 ? -17.878 -18.671 8.528 1.00 89.44 83 ASP A CA 1
ATOM 610 C C . ASP A 1 83 ? -18.255 -19.640 7.396 1.00 89.44 83 ASP A C 1
ATOM 612 O O . ASP A 1 83 ? -18.563 -19.223 6.278 1.00 89.44 83 ASP A O 1
ATOM 616 N N . ALA A 1 84 ? -18.250 -20.943 7.679 1.00 84.94 84 ALA A N 1
ATOM 617 C CA . ALA A 1 84 ? -18.741 -21.959 6.748 1.00 84.94 84 ALA A CA 1
ATOM 618 C C . ALA A 1 84 ? -20.281 -22.041 6.751 1.00 84.94 84 ALA A C 1
ATOM 620 O O . ALA A 1 84 ? -20.932 -21.732 7.748 1.00 84.94 84 ALA A O 1
ATOM 621 N N . GLY A 1 85 ? -20.872 -22.511 5.644 1.00 80.69 85 GLY A N 1
ATOM 622 C CA . GLY A 1 85 ? -22.321 -22.763 5.548 1.00 80.69 85 GLY A CA 1
ATOM 623 C C . GLY A 1 85 ? -23.197 -21.519 5.348 1.00 80.69 85 GLY A C 1
ATOM 624 O O . GLY A 1 85 ? -24.405 -21.581 5.566 1.00 80.69 85 GLY A O 1
ATOM 625 N N . GLY A 1 86 ? -22.594 -20.399 4.950 1.00 83.00 86 GLY A N 1
ATOM 626 C CA . GLY A 1 86 ? -23.281 -19.149 4.641 1.00 83.00 86 GLY A CA 1
ATOM 627 C C . GLY A 1 86 ? -23.949 -19.077 3.274 1.00 83.00 86 GLY A C 1
ATOM 628 O O . GLY A 1 86 ? -23.903 -20.007 2.474 1.00 83.00 86 GLY A O 1
ATOM 629 N N . SER A 1 87 ? -24.524 -17.911 2.984 1.00 89.12 87 SER A N 1
ATOM 630 C CA . SER A 1 87 ? -25.032 -17.558 1.655 1.00 89.12 87 SER A CA 1
ATOM 631 C C . SER A 1 87 ? -23.913 -17.224 0.664 1.00 89.12 87 SER A C 1
ATOM 633 O O . SER A 1 87 ? -24.139 -17.257 -0.543 1.00 89.12 87 SER A O 1
ATOM 635 N N . PHE A 1 88 ? -22.717 -16.893 1.158 1.00 91.88 88 PHE A N 1
ATOM 636 C CA . PHE A 1 88 ? -21.545 -16.599 0.338 1.00 91.88 88 PHE A CA 1
ATOM 637 C C . PHE A 1 88 ? -20.264 -17.082 1.022 1.00 91.88 88 PHE A C 1
ATOM 639 O O . PHE A 1 88 ? -20.095 -16.885 2.226 1.00 91.88 88 PHE A O 1
ATOM 646 N N . TYR A 1 89 ? -19.359 -17.682 0.247 1.00 92.69 89 TYR A N 1
ATOM 647 C CA . TYR A 1 89 ? -18.038 -18.107 0.704 1.00 92.69 89 TYR A CA 1
ATOM 648 C C . TYR A 1 89 ? -17.036 -18.036 -0.453 1.00 92.69 89 TYR A C 1
ATOM 650 O O . TYR A 1 89 ? -17.264 -18.614 -1.515 1.00 92.69 89 TYR A O 1
ATOM 658 N N . LEU A 1 90 ? -15.921 -17.348 -0.232 1.00 92.25 90 LEU A N 1
ATOM 659 C CA . LEU A 1 90 ? -14.801 -17.211 -1.152 1.00 92.25 90 LEU A CA 1
ATOM 660 C C . LEU A 1 90 ? -13.503 -17.375 -0.364 1.00 92.25 90 LEU A C 1
ATOM 662 O O . LEU A 1 90 ? -13.316 -16.742 0.674 1.00 92.25 90 LEU A O 1
ATOM 666 N N . TYR A 1 91 ? -12.590 -18.173 -0.900 1.00 93.12 91 TYR A N 1
ATOM 667 C CA . TYR A 1 91 ? -11.190 -18.191 -0.503 1.00 93.12 91 TYR A CA 1
ATOM 668 C C . TYR A 1 91 ? -10.342 -18.286 -1.766 1.00 93.12 91 TYR A C 1
ATOM 670 O O . TYR A 1 91 ? -10.665 -19.071 -2.660 1.00 93.12 91 TYR A O 1
ATOM 678 N N . ALA A 1 92 ? -9.260 -17.518 -1.824 1.00 91.94 92 ALA A N 1
ATOM 679 C CA . ALA A 1 92 ? -8.250 -17.653 -2.859 1.00 91.94 92 ALA A CA 1
ATOM 680 C C . ALA A 1 92 ? -6.850 -17.598 -2.242 1.00 91.94 92 ALA A C 1
ATOM 682 O O . ALA A 1 92 ? -6.545 -16.692 -1.465 1.00 91.94 92 ALA A O 1
ATOM 683 N N . ASP A 1 93 ? -6.019 -18.567 -2.627 1.00 91.25 93 ASP A N 1
ATOM 684 C CA . ASP A 1 93 ? -4.570 -18.518 -2.455 1.00 91.25 93 ASP A CA 1
ATOM 685 C C . ASP A 1 93 ? -3.994 -17.700 -3.612 1.00 91.25 93 ASP A C 1
ATOM 687 O O . ASP A 1 93 ? -4.186 -18.036 -4.781 1.00 91.25 93 ASP A O 1
ATOM 691 N N . LEU A 1 94 ? -3.349 -16.593 -3.271 1.00 91.25 94 LEU A N 1
ATOM 692 C CA . LEU A 1 94 ? -2.756 -15.638 -4.197 1.00 91.25 94 LEU A CA 1
ATOM 693 C C . LEU A 1 94 ? -1.229 -15.628 -4.111 1.00 91.25 94 LEU A C 1
ATOM 695 O O . LEU A 1 94 ? -0.599 -14.737 -4.687 1.00 91.25 94 LEU A O 1
ATOM 699 N N . GLN A 1 95 ? -0.627 -16.592 -3.406 1.00 90.44 95 GLN A N 1
ATOM 700 C CA . GLN A 1 95 ? 0.817 -16.659 -3.266 1.00 90.44 95 GLN A CA 1
ATOM 701 C C . GLN A 1 95 ? 1.493 -16.658 -4.639 1.00 90.44 95 GLN A C 1
ATOM 703 O O . GLN A 1 95 ? 1.239 -17.515 -5.477 1.00 90.44 95 GLN A O 1
ATOM 708 N N . ASP A 1 96 ? 2.361 -15.666 -4.842 1.00 90.69 96 ASP A N 1
ATOM 709 C CA . ASP A 1 96 ? 3.172 -15.451 -6.043 1.00 90.69 96 ASP A CA 1
ATOM 710 C C . ASP A 1 96 ? 2.394 -15.242 -7.360 1.00 90.69 96 ASP A C 1
ATOM 712 O O . ASP A 1 96 ? 3.004 -14.804 -8.332 1.00 90.69 96 ASP A O 1
ATOM 716 N N . VAL A 1 97 ? 1.061 -15.379 -7.377 1.00 92.50 97 VAL A N 1
ATOM 717 C CA . VAL A 1 97 ? 0.195 -15.182 -8.558 1.00 92.50 97 VAL A CA 1
ATOM 718 C C . VAL A 1 97 ? 0.491 -13.856 -9.258 1.00 92.50 97 VAL A C 1
ATOM 720 O O . VAL A 1 97 ? 0.693 -13.813 -10.469 1.00 92.50 97 VAL A O 1
ATOM 723 N N . LEU A 1 98 ? 0.578 -12.759 -8.499 1.00 91.50 98 LEU A N 1
ATOM 724 C CA . LEU A 1 98 ? 0.850 -11.444 -9.080 1.00 91.50 98 LEU A CA 1
ATOM 725 C C . LEU A 1 98 ? 2.273 -11.338 -9.658 1.00 91.50 98 LEU A C 1
ATOM 727 O O . LEU A 1 98 ? 2.475 -10.667 -10.668 1.00 91.50 98 LEU A O 1
ATOM 731 N N . LYS A 1 99 ? 3.265 -12.000 -9.046 1.00 92.62 99 LYS A N 1
ATOM 732 C CA . LYS A 1 99 ? 4.644 -12.019 -9.566 1.00 92.62 99 LYS A CA 1
ATOM 733 C C . LYS A 1 99 ? 4.734 -12.844 -10.843 1.00 92.62 99 LYS A C 1
ATOM 735 O O . LYS A 1 99 ? 5.395 -12.423 -11.789 1.00 92.62 99 LYS A O 1
ATOM 740 N N . GLU A 1 100 ? 4.089 -14.005 -10.867 1.00 94.81 100 GLU A N 1
ATOM 741 C CA . GLU A 1 100 ? 4.033 -14.881 -12.037 1.00 94.81 100 GLU A CA 1
ATOM 742 C C . GLU A 1 100 ? 3.347 -14.182 -13.212 1.00 94.81 100 GLU A C 1
ATOM 744 O O . GLU A 1 100 ? 3.868 -14.207 -14.327 1.00 94.81 100 GLU A O 1
ATOM 749 N N . GLU A 1 101 ? 2.251 -13.464 -12.956 1.00 94.06 101 GLU A N 1
ATOM 750 C CA . GLU A 1 101 ? 1.563 -12.681 -13.982 1.00 94.06 101 GLU A CA 1
ATOM 751 C C . GLU A 1 101 ? 2.461 -11.567 -14.537 1.00 94.06 101 GLU A C 1
ATOM 753 O O . GLU A 1 101 ? 2.613 -11.427 -15.751 1.00 94.06 101 GLU A O 1
ATOM 758 N N . MET A 1 102 ? 3.160 -10.827 -13.673 1.00 93.50 102 MET A N 1
ATOM 759 C CA . MET A 1 102 ? 4.108 -9.796 -14.113 1.00 93.50 102 MET A CA 1
ATOM 760 C C . MET A 1 102 ? 5.267 -10.376 -14.939 1.00 93.50 102 MET A C 1
ATOM 762 O O . MET A 1 102 ? 5.698 -9.776 -15.929 1.00 93.50 102 MET A O 1
ATOM 766 N N . GLN A 1 103 ? 5.745 -11.576 -14.599 1.00 94.44 103 GLN A N 1
ATOM 767 C CA . GLN A 1 103 ? 6.734 -12.296 -15.407 1.00 94.44 103 GLN A CA 1
ATOM 768 C C . GLN A 1 103 ? 6.160 -12.768 -16.751 1.00 94.44 103 GLN A C 1
ATOM 770 O O . GLN A 1 103 ? 6.848 -12.692 -17.772 1.00 94.44 103 GLN A O 1
ATOM 775 N N . SER A 1 104 ? 4.909 -13.229 -16.774 1.00 94.56 104 SER A N 1
ATOM 776 C CA . SER A 1 104 ? 4.191 -13.630 -17.988 1.00 94.56 104 SER A CA 1
ATOM 777 C C . SER A 1 104 ? 4.033 -12.456 -18.961 1.00 94.56 104 SER A C 1
ATOM 779 O O . SER A 1 104 ? 4.384 -12.567 -20.143 1.00 94.56 104 SER A O 1
ATOM 781 N N . VAL A 1 105 ? 3.622 -11.290 -18.454 1.00 93.31 105 VAL A N 1
ATOM 782 C CA . VAL A 1 105 ? 3.533 -10.042 -19.228 1.00 93.31 105 VAL A CA 1
ATOM 783 C C . VAL A 1 105 ? 4.900 -9.664 -19.799 1.00 93.31 105 VAL A C 1
ATOM 785 O O . VAL A 1 105 ? 5.021 -9.438 -21.005 1.00 93.31 105 VAL A O 1
ATOM 788 N N . ARG A 1 106 ? 5.958 -9.686 -18.977 1.00 93.25 106 ARG A N 1
ATOM 789 C CA . ARG A 1 106 ? 7.336 -9.415 -19.423 1.00 93.25 106 ARG A CA 1
ATOM 790 C C . ARG A 1 106 ? 7.791 -10.370 -20.530 1.00 93.25 106 ARG A C 1
ATOM 792 O O . ARG A 1 106 ? 8.461 -9.967 -21.477 1.00 93.25 106 ARG A O 1
ATOM 799 N N . ASN A 1 107 ? 7.439 -11.649 -20.438 1.00 93.25 107 ASN A N 1
ATOM 800 C CA . ASN A 1 107 ? 7.773 -12.624 -21.474 1.00 93.25 107 ASN A CA 1
ATOM 801 C C . ASN A 1 107 ? 7.006 -12.374 -22.777 1.00 93.25 107 ASN A C 1
ATOM 803 O O . ASN A 1 107 ? 7.574 -12.557 -23.851 1.00 93.25 107 ASN A O 1
ATOM 807 N N . SER A 1 108 ? 5.760 -11.915 -22.680 1.00 92.19 108 SER A N 1
ATOM 808 C CA . SER A 1 108 ? 4.883 -11.670 -23.829 1.00 92.19 108 SER A CA 1
ATOM 809 C C . SER A 1 108 ? 5.311 -10.469 -24.675 1.00 92.19 108 SER A C 1
ATOM 811 O O . SER A 1 108 ? 5.043 -10.438 -25.873 1.00 92.19 108 SER A O 1
ATOM 813 N N . ILE A 1 109 ? 6.010 -9.494 -24.085 1.00 93.00 109 ILE A N 1
ATOM 814 C CA . ILE A 1 109 ? 6.501 -8.312 -24.815 1.00 93.00 109 ILE A CA 1
ATOM 815 C C . ILE A 1 109 ? 7.859 -8.535 -25.498 1.00 93.00 109 ILE A C 1
ATOM 817 O O . ILE A 1 109 ? 8.321 -7.685 -26.266 1.00 93.00 109 ILE A O 1
ATOM 821 N N . LYS A 1 110 ? 8.520 -9.677 -25.252 1.00 89.25 110 LYS A N 1
ATOM 822 C CA . LYS A 1 110 ? 9.797 -10.008 -25.898 1.00 89.25 110 LYS A CA 1
ATOM 823 C C . LYS A 1 110 ? 9.596 -10.116 -27.410 1.00 89.25 110 LYS A C 1
ATOM 825 O O . LYS A 1 110 ? 8.808 -10.923 -27.888 1.00 89.25 110 LYS A O 1
ATOM 830 N N . GLY A 1 111 ? 10.349 -9.319 -28.165 1.00 85.38 111 GLY A N 1
ATOM 831 C CA . GLY A 1 111 ? 10.284 -9.293 -29.631 1.00 85.38 111 GLY A CA 1
ATOM 832 C C . GLY A 1 111 ? 9.356 -8.226 -30.216 1.00 85.38 111 GLY A C 1
ATOM 833 O O . GLY A 1 111 ? 9.271 -8.118 -31.437 1.00 85.38 111 GLY A O 1
ATOM 834 N N . MET A 1 112 ? 8.700 -7.410 -29.384 1.00 92.00 112 MET A N 1
ATOM 835 C CA . MET A 1 112 ? 7.977 -6.229 -29.862 1.00 92.00 112 MET A CA 1
ATOM 836 C C . MET A 1 112 ? 8.951 -5.103 -30.265 1.00 92.00 112 MET A C 1
ATOM 838 O O . MET A 1 112 ? 9.992 -4.950 -29.619 1.00 92.00 112 MET A O 1
ATOM 842 N N . PRO A 1 113 ? 8.624 -4.278 -31.281 1.00 89.81 113 PRO A N 1
ATOM 843 C CA . PRO A 1 113 ? 9.458 -3.142 -31.694 1.00 89.81 113 PRO A CA 1
ATOM 844 C C . PRO A 1 113 ? 9.779 -2.166 -30.552 1.00 89.81 113 PRO A C 1
ATOM 846 O O . PRO A 1 113 ? 10.905 -1.684 -30.454 1.00 89.81 113 PRO A O 1
ATOM 849 N N . ASP A 1 114 ? 8.820 -1.959 -29.646 1.00 91.94 114 ASP A N 1
ATOM 850 C CA . ASP A 1 114 ? 8.917 -1.007 -28.532 1.00 91.94 114 ASP A CA 1
ATOM 851 C C . ASP A 1 114 ? 9.267 -1.677 -27.191 1.00 91.94 114 ASP A C 1
ATOM 853 O O . ASP A 1 114 ? 9.115 -1.074 -26.126 1.00 91.94 114 ASP A O 1
ATOM 857 N N . ALA A 1 115 ? 9.754 -2.925 -27.213 1.00 89.62 115 ALA A N 1
ATOM 858 C CA . ALA A 1 115 ? 9.974 -3.729 -26.008 1.00 89.62 115 ALA A CA 1
ATOM 859 C C . ALA A 1 115 ? 10.843 -3.025 -24.950 1.00 89.62 115 ALA A C 1
ATOM 861 O O . ALA A 1 115 ? 10.602 -3.188 -23.762 1.00 89.62 115 ALA A O 1
ATOM 862 N N . VAL A 1 116 ? 11.817 -2.204 -25.358 1.00 90.50 116 VAL A N 1
ATOM 863 C CA . VAL A 1 116 ? 12.693 -1.468 -24.426 1.00 90.50 116 VAL A CA 1
ATOM 864 C C . VAL A 1 116 ? 11.933 -0.401 -23.635 1.00 90.50 116 VAL A C 1
ATOM 866 O O . VAL A 1 116 ? 12.191 -0.216 -22.448 1.00 90.50 116 VAL A O 1
ATOM 869 N N . GLU A 1 117 ? 11.022 0.333 -24.275 1.00 91.44 117 GLU A N 1
ATOM 870 C CA . GLU A 1 117 ? 10.252 1.381 -23.598 1.00 91.44 117 GLU A CA 1
ATOM 871 C C . GLU A 1 117 ? 9.163 0.774 -22.712 1.00 91.44 117 GLU A C 1
ATOM 873 O O . GLU A 1 117 ? 8.993 1.201 -21.568 1.00 91.44 117 GLU A O 1
ATOM 878 N N . VAL A 1 118 ? 8.506 -0.284 -23.194 1.00 91.44 118 VAL A N 1
ATOM 879 C CA . VAL A 1 118 ? 7.526 -1.041 -22.407 1.00 91.44 118 VAL A CA 1
ATOM 880 C C . VAL A 1 118 ? 8.187 -1.693 -21.190 1.00 91.44 118 VAL A C 1
ATOM 882 O O . VAL A 1 118 ? 7.642 -1.595 -20.094 1.00 91.44 118 VAL A O 1
ATOM 885 N N . GLU A 1 119 ? 9.382 -2.277 -21.336 1.00 93.25 119 GLU A N 1
ATOM 886 C CA . GLU A 1 119 ? 10.120 -2.875 -20.215 1.00 93.25 119 GLU A CA 1
ATOM 887 C C . GLU A 1 119 ? 10.424 -1.843 -19.126 1.00 93.25 119 GLU A C 1
ATOM 889 O O . GLU A 1 119 ? 10.200 -2.112 -17.951 1.00 93.25 119 GLU A O 1
ATOM 894 N N . ARG A 1 120 ? 10.839 -0.623 -19.492 1.00 91.31 120 ARG A N 1
ATOM 895 C CA . ARG A 1 120 ? 11.039 0.457 -18.508 1.00 91.31 120 ARG A CA 1
ATOM 896 C C . ARG A 1 120 ? 9.755 0.805 -17.760 1.00 91.31 120 ARG A C 1
ATOM 898 O O . ARG A 1 120 ? 9.800 1.071 -16.560 1.00 91.31 120 ARG A O 1
ATOM 905 N N . GLY A 1 121 ? 8.620 0.827 -18.460 1.00 92.56 121 GLY A N 1
ATOM 906 C CA . GLY A 1 121 ? 7.310 1.013 -17.840 1.00 92.56 121 GLY A CA 1
ATOM 907 C C . GLY A 1 121 ? 6.996 -0.105 -16.846 1.00 92.56 121 GLY A C 1
ATOM 908 O O . GLY A 1 121 ? 6.654 0.175 -15.699 1.00 92.56 121 GLY A O 1
ATOM 909 N N . LEU A 1 122 ? 7.203 -1.361 -17.251 1.00 94.38 122 LEU A N 1
ATOM 910 C CA . LEU A 1 122 ? 7.003 -2.530 -16.395 1.00 94.38 122 LEU A CA 1
ATOM 911 C C . LEU A 1 122 ? 7.940 -2.541 -15.185 1.00 94.38 122 LEU A C 1
ATOM 913 O O . LEU A 1 122 ? 7.499 -2.902 -14.103 1.00 94.38 122 LEU A O 1
ATOM 917 N N . GLU A 1 123 ? 9.192 -2.102 -15.315 1.00 94.44 123 GLU A N 1
ATOM 918 C CA . GLU A 1 123 ? 10.118 -1.955 -14.185 1.00 94.44 123 GLU A CA 1
ATOM 919 C C . GLU A 1 123 ? 9.644 -0.910 -13.165 1.00 94.44 123 GLU A C 1
ATOM 921 O O . GLU A 1 123 ? 9.892 -1.052 -11.967 1.00 94.44 123 GLU A O 1
ATOM 926 N N . ILE A 1 124 ? 9.006 0.174 -13.616 1.00 95.25 124 ILE A N 1
ATOM 927 C CA . ILE A 1 124 ? 8.396 1.160 -12.713 1.00 95.25 124 ILE A CA 1
ATOM 928 C C . ILE A 1 124 ? 7.172 0.539 -12.039 1.00 95.25 124 ILE A C 1
ATOM 930 O O . ILE A 1 124 ? 7.042 0.627 -10.820 1.00 95.25 124 ILE A O 1
ATOM 934 N N . THR A 1 125 ? 6.302 -0.118 -12.808 1.00 94.38 125 THR A N 1
ATOM 935 C CA . THR A 1 125 ? 5.116 -0.806 -12.285 1.00 94.38 125 THR A CA 1
ATOM 936 C C . THR A 1 125 ? 5.487 -1.861 -11.247 1.00 94.38 125 THR A C 1
ATOM 938 O O . THR A 1 125 ? 4.906 -1.866 -10.169 1.00 94.38 125 THR A O 1
ATOM 941 N N . ASP A 1 126 ? 6.485 -2.697 -11.523 1.00 95.06 126 ASP A N 1
ATOM 942 C CA . ASP A 1 126 ? 6.992 -3.737 -10.623 1.00 95.06 126 ASP A CA 1
ATOM 943 C C . ASP A 1 126 ? 7.464 -3.147 -9.287 1.00 95.06 126 ASP A C 1
ATOM 945 O O . ASP A 1 126 ? 7.038 -3.585 -8.218 1.00 95.06 126 ASP A O 1
ATOM 949 N N . ARG A 1 127 ? 8.251 -2.065 -9.344 1.00 94.69 127 ARG A N 1
ATOM 950 C CA . ARG A 1 127 ? 8.690 -1.326 -8.152 1.00 94.69 127 ARG A CA 1
ATOM 951 C C . ARG A 1 127 ? 7.532 -0.706 -7.376 1.00 94.69 127 ARG A C 1
ATOM 953 O O . ARG A 1 127 ? 7.573 -0.690 -6.150 1.00 94.69 127 ARG A O 1
ATOM 960 N N . VAL A 1 128 ? 6.509 -0.190 -8.057 1.00 94.81 128 VAL A N 1
ATOM 961 C CA . VAL A 1 128 ? 5.316 0.378 -7.408 1.00 94.81 128 VAL A CA 1
ATOM 962 C C . VAL A 1 128 ? 4.470 -0.716 -6.754 1.00 94.81 128 VAL A C 1
ATOM 964 O O . VAL A 1 128 ? 4.066 -0.551 -5.608 1.00 94.81 128 VAL A O 1
ATOM 967 N N . ILE A 1 129 ? 4.234 -1.843 -7.430 1.00 93.12 129 ILE A N 1
ATOM 968 C CA . ILE A 1 129 ? 3.510 -2.998 -6.875 1.00 93.12 129 ILE A CA 1
ATOM 969 C C . ILE A 1 129 ? 4.228 -3.525 -5.631 1.00 93.12 129 ILE A C 1
ATOM 971 O O . ILE A 1 129 ? 3.594 -3.765 -4.598 1.00 93.12 129 ILE A O 1
ATOM 975 N N . ASP A 1 130 ? 5.553 -3.654 -5.711 1.00 92.75 130 ASP A N 1
ATOM 976 C CA . ASP A 1 130 ? 6.372 -4.055 -4.578 1.00 92.75 130 ASP A CA 1
ATOM 977 C C . ASP A 1 130 ? 6.294 -3.024 -3.445 1.00 92.75 130 ASP A C 1
ATOM 979 O O . ASP A 1 130 ? 6.039 -3.399 -2.302 1.00 92.75 130 ASP A O 1
ATOM 983 N N . LEU A 1 131 ? 6.449 -1.727 -3.741 1.00 93.31 131 LEU A N 1
ATOM 984 C CA . LEU A 1 131 ? 6.327 -0.635 -2.768 1.00 93.31 131 LEU A CA 1
ATOM 985 C C . LEU A 1 131 ? 4.982 -0.666 -2.030 1.00 93.31 131 LEU A C 1
ATOM 987 O O . LEU A 1 131 ? 4.954 -0.474 -0.818 1.00 93.31 131 LEU A O 1
ATOM 991 N N . LEU A 1 132 ? 3.890 -0.941 -2.744 1.00 92.06 132 LEU A N 1
ATOM 992 C CA . LEU A 1 132 ? 2.545 -1.072 -2.181 1.00 92.06 132 LEU A CA 1
ATOM 993 C C . LEU A 1 132 ? 2.367 -2.336 -1.321 1.00 92.06 132 LEU A C 1
ATOM 995 O O . LEU A 1 132 ? 1.348 -2.464 -0.645 1.00 92.06 132 LEU A O 1
ATOM 999 N N . GLY A 1 133 ? 3.346 -3.245 -1.308 1.00 91.94 133 GLY A N 1
ATOM 1000 C CA . GLY A 1 133 ? 3.315 -4.484 -0.532 1.00 91.94 133 GLY A CA 1
ATOM 1001 C C . GLY A 1 133 ? 2.405 -5.556 -1.134 1.00 91.94 133 GLY A C 1
ATOM 1002 O O . GLY A 1 133 ? 2.102 -6.543 -0.466 1.00 91.94 133 GLY A O 1
ATOM 1003 N N . LEU A 1 134 ? 1.960 -5.389 -2.385 1.00 91.06 134 LEU A N 1
ATOM 1004 C CA . LEU A 1 134 ? 0.979 -6.278 -3.019 1.00 91.06 134 LEU A CA 1
ATOM 1005 C C . LEU A 1 134 ? 1.563 -7.652 -3.359 1.00 91.06 134 LEU A C 1
ATOM 1007 O O . LEU A 1 134 ? 0.852 -8.649 -3.317 1.00 91.06 134 LEU A O 1
ATOM 1011 N N . TYR A 1 135 ? 2.868 -7.733 -3.616 1.00 91.56 135 TYR A N 1
ATOM 1012 C CA . TYR A 1 135 ? 3.559 -9.011 -3.805 1.00 91.56 135 TYR A CA 1
ATOM 1013 C C . TYR A 1 135 ? 3.649 -9.876 -2.546 1.00 91.56 135 TYR A C 1
ATOM 1015 O O . TYR A 1 135 ? 4.009 -11.049 -2.645 1.00 91.56 135 TYR A O 1
ATOM 1023 N N . GLY A 1 136 ? 3.363 -9.312 -1.371 1.00 89.50 136 GLY A N 1
ATOM 1024 C CA . GLY A 1 136 ? 3.283 -10.069 -0.128 1.00 89.50 136 GLY A CA 1
ATOM 1025 C C . GLY A 1 136 ? 1.917 -10.717 0.107 1.00 89.50 136 GLY A C 1
ATOM 1026 O O . GLY A 1 136 ? 1.784 -11.472 1.071 1.00 89.50 136 GLY A O 1
ATOM 1027 N N . LEU A 1 137 ? 0.917 -10.424 -0.734 1.00 90.12 137 LEU A N 1
ATOM 1028 C CA . LEU A 1 137 ? -0.433 -10.955 -0.607 1.00 90.12 137 LEU A CA 1
ATOM 1029 C C . LEU A 1 137 ? -0.426 -12.471 -0.817 1.00 90.12 137 LEU A C 1
ATOM 1031 O O . LEU A 1 137 ? -0.020 -12.966 -1.864 1.00 90.12 137 LEU A O 1
ATOM 1035 N N . GLN A 1 138 ? -0.863 -13.199 0.202 1.00 90.06 138 GLN A N 1
ATOM 1036 C CA . GLN A 1 138 ? -0.862 -14.656 0.223 1.00 90.06 138 GLN A CA 1
ATOM 1037 C C . GLN A 1 138 ? -2.259 -15.218 0.071 1.00 90.06 138 GLN A C 1
ATOM 1039 O O . GLN A 1 138 ? -2.451 -16.154 -0.687 1.00 90.06 138 GLN A O 1
ATOM 1044 N N . ASP A 1 139 ? -3.233 -14.665 0.787 1.00 91.00 139 ASP A N 1
ATOM 1045 C CA . ASP A 1 139 ? -4.578 -15.221 0.805 1.00 91.00 139 ASP A CA 1
ATOM 1046 C C . ASP A 1 139 ? -5.610 -14.110 0.946 1.00 91.00 139 ASP A C 1
ATOM 1048 O O . ASP A 1 139 ? -5.385 -13.107 1.630 1.00 91.00 139 ASP A O 1
ATOM 1052 N N . VAL A 1 140 ? -6.771 -14.325 0.342 1.00 93.38 140 VAL A N 1
ATOM 1053 C CA . VAL A 1 140 ? -7.959 -13.501 0.565 1.00 93.38 140 VAL A CA 1
ATOM 1054 C C . VAL A 1 140 ? -9.139 -14.397 0.862 1.00 93.38 140 VAL A C 1
ATOM 1056 O O . VAL A 1 140 ? -9.271 -15.485 0.296 1.00 93.38 140 VAL A O 1
ATOM 1059 N N . GLY A 1 141 ? -10.024 -13.930 1.731 1.00 94.00 141 GLY A N 1
ATOM 1060 C CA . GLY A 1 141 ? -11.234 -14.670 2.026 1.00 94.00 141 GLY A CA 1
ATOM 1061 C C . GLY A 1 141 ? -12.385 -13.781 2.433 1.00 94.00 141 GLY A C 1
ATOM 1062 O O . GLY A 1 141 ? -12.200 -12.738 3.057 1.00 94.00 141 GLY A O 1
ATOM 1063 N N . ILE A 1 142 ? -13.583 -14.213 2.059 1.00 95.12 142 ILE A N 1
ATOM 1064 C CA . ILE A 1 142 ? -14.834 -13.529 2.354 1.00 95.12 142 ILE A CA 1
ATOM 1065 C C . ILE A 1 142 ? -15.897 -14.586 2.644 1.00 95.12 142 ILE A C 1
ATOM 1067 O O . ILE A 1 142 ? -16.059 -15.539 1.887 1.00 95.12 142 ILE A O 1
ATOM 1071 N N . SER A 1 143 ? -16.665 -14.401 3.709 1.00 94.69 143 SER A N 1
ATOM 1072 C CA . SER A 1 143 ? -17.832 -15.229 4.012 1.00 94.69 143 SER A CA 1
ATOM 1073 C C . SER A 1 143 ? -18.987 -14.362 4.472 1.00 94.69 143 SER A C 1
ATOM 1075 O O . SER A 1 143 ? -18.765 -13.381 5.178 1.00 94.69 143 SER A O 1
ATOM 1077 N N . SER A 1 144 ? -20.213 -14.739 4.127 1.00 94.19 144 SER A N 1
ATOM 1078 C CA . SER A 1 144 ? -21.419 -14.062 4.595 1.00 94.19 144 SER A CA 1
ATOM 1079 C C . SER A 1 144 ? -22.455 -15.078 5.047 1.00 94.19 144 SER A C 1
ATOM 1081 O O . SER A 1 144 ? -22.767 -16.012 4.304 1.00 94.19 144 SER A O 1
ATOM 1083 N N . ILE A 1 145 ? -22.983 -14.899 6.256 1.00 94.81 145 ILE A N 1
ATOM 1084 C CA . ILE A 1 145 ? -24.053 -15.728 6.815 1.00 94.81 145 ILE A CA 1
ATOM 1085 C C . ILE A 1 145 ? -25.251 -14.850 7.205 1.00 94.81 145 ILE A C 1
ATOM 1087 O O . ILE A 1 145 ? -25.043 -13.727 7.672 1.00 94.81 145 ILE A O 1
ATOM 1091 N N . PRO A 1 146 ? -26.497 -15.328 7.049 1.00 91.19 146 PRO A N 1
ATOM 1092 C CA . PRO A 1 146 ? -27.658 -14.656 7.625 1.00 91.19 146 PRO A CA 1
ATOM 1093 C C . PRO A 1 146 ? -27.549 -14.569 9.155 1.00 91.19 146 PRO A C 1
ATOM 1095 O O . PRO A 1 146 ? -27.202 -15.553 9.806 1.00 91.19 146 PRO A O 1
ATOM 1098 N N . ASP A 1 147 ? -27.882 -13.412 9.724 1.00 88.38 147 ASP A N 1
ATOM 1099 C CA . ASP A 1 147 ? -27.869 -13.148 11.166 1.00 88.38 147 ASP A CA 1
ATOM 1100 C C . ASP A 1 147 ? -29.013 -12.186 11.529 1.00 88.38 147 ASP A C 1
ATOM 1102 O O . ASP A 1 147 ? -28.972 -10.998 11.214 1.00 88.38 147 ASP A O 1
ATOM 1106 N N . GLY A 1 148 ? -30.095 -12.709 12.117 1.00 84.38 148 GLY A N 1
ATOM 1107 C CA . GLY A 1 148 ? -31.201 -11.888 12.633 1.00 84.38 148 GLY A CA 1
ATOM 1108 C C . GLY A 1 148 ? -31.922 -11.000 11.605 1.00 84.38 148 GLY A C 1
ATOM 1109 O O . GLY A 1 148 ? -32.403 -9.928 11.962 1.00 84.38 148 GLY A O 1
ATOM 1110 N N . GLY A 1 149 ? -31.994 -11.410 10.332 1.00 86.12 149 GLY A N 1
ATOM 1111 C CA . GLY A 1 149 ? -32.565 -10.601 9.240 1.00 86.12 149 GLY A CA 1
ATOM 1112 C C . GLY A 1 149 ? -31.567 -9.644 8.571 1.00 86.12 149 GLY A C 1
ATOM 1113 O O . GLY A 1 149 ? -31.910 -8.998 7.583 1.00 86.12 149 GLY A O 1
ATOM 1114 N N . LEU A 1 150 ? -30.331 -9.596 9.070 1.00 89.00 150 LEU A N 1
ATOM 1115 C CA . LEU A 1 150 ? -29.169 -8.975 8.440 1.00 89.00 150 LEU A CA 1
ATOM 1116 C C . LEU A 1 150 ? -28.193 -10.060 7.958 1.00 89.00 150 LEU A C 1
ATOM 1118 O O . LEU A 1 150 ? -28.490 -11.255 8.008 1.00 89.00 150 LEU A O 1
ATOM 1122 N N . TYR A 1 151 ? -27.026 -9.638 7.473 1.00 88.00 151 TYR A N 1
ATOM 1123 C CA . TYR A 1 151 ? -25.925 -10.527 7.119 1.00 88.00 151 TYR A CA 1
ATOM 1124 C C . TYR A 1 151 ? -24.694 -10.183 7.945 1.00 88.00 151 TYR A C 1
ATOM 1126 O O . TYR A 1 151 ? -24.267 -9.028 7.982 1.00 88.00 151 TYR A O 1
ATOM 1134 N N . ARG A 1 152 ? -24.085 -11.201 8.552 1.00 89.88 152 ARG A N 1
ATOM 1135 C CA . ARG A 1 152 ? -22.743 -11.094 9.112 1.00 89.88 152 ARG A CA 1
ATOM 1136 C C . ARG A 1 152 ? -21.740 -11.455 8.030 1.00 89.88 152 ARG A C 1
ATOM 1138 O O . ARG A 1 152 ? -21.673 -12.607 7.604 1.00 89.88 152 ARG A O 1
ATOM 1145 N N . THR A 1 153 ? -20.948 -10.473 7.616 1.00 92.88 153 THR A N 1
ATOM 1146 C CA . THR A 1 153 ? -19.884 -10.656 6.627 1.00 92.88 153 THR A CA 1
ATOM 1147 C C . THR A 1 153 ? -18.525 -10.571 7.307 1.00 92.88 153 THR A C 1
ATOM 1149 O O . THR A 1 153 ? -18.242 -9.607 8.014 1.00 92.88 153 THR A O 1
ATOM 1152 N N . LYS A 1 154 ? -17.680 -11.577 7.081 1.00 92.25 154 LYS A N 1
ATOM 1153 C CA . LYS A 1 154 ? -16.267 -11.581 7.471 1.00 92.25 154 LYS A CA 1
ATOM 1154 C C . LYS A 1 154 ? -15.414 -11.482 6.218 1.00 92.25 154 LYS A C 1
ATOM 1156 O O . LYS A 1 154 ? -15.707 -12.146 5.226 1.00 92.25 154 LYS A O 1
ATOM 1161 N N . MET A 1 155 ? -14.368 -10.669 6.277 1.00 92.12 155 MET A N 1
ATOM 1162 C CA . MET A 1 155 ? -13.348 -10.568 5.238 1.00 92.12 155 MET A CA 1
ATOM 1163 C C . MET A 1 155 ? -11.978 -10.634 5.897 1.00 92.12 155 MET A C 1
ATOM 1165 O O . MET A 1 155 ? -11.796 -10.082 6.981 1.00 92.12 155 MET A O 1
ATOM 1169 N N . PHE A 1 156 ? -11.018 -11.281 5.246 1.00 89.12 156 PHE A N 1
ATOM 1170 C CA . PHE A 1 156 ? -9.625 -11.213 5.661 1.00 89.12 156 PHE A CA 1
ATOM 1171 C C . PHE A 1 156 ? -8.701 -11.092 4.453 1.00 89.12 156 PHE A C 1
ATOM 1173 O O . PHE A 1 156 ? -9.002 -11.567 3.353 1.00 89.12 156 PHE A O 1
ATOM 1180 N N . LEU A 1 157 ? -7.552 -10.474 4.703 1.00 88.75 157 LEU A N 1
ATOM 1181 C CA . LEU A 1 157 ? -6.437 -10.391 3.780 1.00 88.75 157 LEU A CA 1
ATOM 1182 C C . LEU A 1 157 ? -5.183 -10.871 4.517 1.00 88.75 157 LEU A C 1
ATOM 1184 O O . LEU A 1 157 ? -4.820 -10.302 5.544 1.00 88.75 157 LEU A O 1
ATOM 1188 N N . ASN A 1 158 ? -4.528 -11.920 4.026 1.00 88.19 158 ASN A N 1
ATOM 1189 C CA . ASN A 1 158 ? -3.259 -12.379 4.578 1.00 88.19 158 ASN A CA 1
ATOM 1190 C C . ASN A 1 158 ? -2.110 -11.798 3.753 1.00 88.19 158 ASN A C 1
ATOM 1192 O O . ASN A 1 158 ? -1.890 -12.203 2.615 1.00 88.19 158 ASN A O 1
ATOM 1196 N N . ASN A 1 159 ? -1.368 -10.860 4.338 1.00 86.06 159 ASN A N 1
ATOM 1197 C CA . ASN A 1 159 ? -0.201 -10.239 3.719 1.00 86.06 159 ASN A CA 1
ATOM 1198 C C . ASN A 1 159 ? 0.986 -10.227 4.694 1.00 86.06 159 ASN A C 1
ATOM 1200 O O . ASN A 1 159 ? 1.528 -9.181 5.039 1.00 86.06 159 ASN A O 1
ATOM 1204 N N . THR A 1 160 ? 1.380 -11.396 5.203 1.00 78.81 160 THR A N 1
ATOM 1205 C CA . THR A 1 160 ? 2.417 -11.486 6.248 1.00 78.81 160 THR A CA 1
ATOM 1206 C C . THR A 1 160 ? 3.782 -10.974 5.781 1.00 78.81 160 THR A C 1
ATOM 1208 O O . THR A 1 160 ? 4.532 -10.432 6.586 1.00 78.81 160 THR A O 1
ATOM 1211 N N . ALA A 1 161 ? 4.100 -11.120 4.491 1.00 77.94 161 ALA A N 1
ATOM 1212 C CA . ALA A 1 161 ? 5.356 -10.641 3.911 1.00 77.94 161 ALA A CA 1
ATOM 1213 C C . ALA A 1 161 ? 5.351 -9.131 3.605 1.00 77.94 161 ALA A C 1
ATOM 1215 O O . ALA A 1 161 ? 6.417 -8.524 3.545 1.00 77.94 161 ALA A O 1
ATOM 1216 N N . GLY A 1 162 ? 4.176 -8.523 3.419 1.00 75.88 162 GLY A N 1
ATOM 1217 C CA . GLY A 1 162 ? 4.011 -7.091 3.158 1.00 75.88 162 GLY A CA 1
ATOM 1218 C C . GLY A 1 162 ? 3.450 -6.299 4.337 1.00 75.88 162 GLY A C 1
ATOM 1219 O O . GLY A 1 162 ? 3.169 -5.122 4.165 1.00 75.88 162 GLY A O 1
ATOM 1220 N N . LYS A 1 163 ? 3.282 -6.905 5.520 1.00 78.25 163 LYS A N 1
ATOM 1221 C CA . LYS A 1 163 ? 2.596 -6.284 6.668 1.00 78.25 163 LYS A CA 1
ATOM 1222 C C . LYS A 1 163 ? 3.220 -4.955 7.122 1.00 78.25 163 LYS A C 1
ATOM 1224 O O . LYS A 1 163 ? 2.494 -4.041 7.480 1.00 78.25 163 LYS A O 1
ATOM 1229 N N . ASP A 1 164 ? 4.545 -4.840 7.042 1.00 81.88 164 ASP A N 1
ATOM 1230 C CA . ASP A 1 164 ? 5.302 -3.668 7.505 1.00 81.88 164 ASP A CA 1
ATOM 1231 C C . ASP A 1 164 ? 5.609 -2.694 6.348 1.00 81.88 164 ASP A C 1
ATOM 1233 O O . ASP A 1 164 ? 6.497 -1.848 6.443 1.00 81.88 164 ASP A O 1
ATOM 1237 N N . LYS A 1 165 ? 4.922 -2.845 5.206 1.00 84.75 165 LYS A N 1
ATOM 1238 C CA . LYS A 1 165 ? 5.189 -2.096 3.975 1.00 84.75 165 LYS A CA 1
ATOM 1239 C C . LYS A 1 165 ? 3.898 -1.697 3.261 1.00 84.75 165 LYS A C 1
ATOM 1241 O O . LYS A 1 165 ? 2.888 -2.397 3.300 1.00 84.75 165 LYS A O 1
ATOM 1246 N N . GLY A 1 166 ? 3.963 -0.589 2.526 1.00 86.31 166 GLY A N 1
ATOM 1247 C CA . GLY A 1 166 ? 2.944 -0.233 1.545 1.00 86.31 166 GLY A CA 1
ATOM 1248 C C . GLY A 1 166 ? 1.569 -0.030 2.165 1.00 86.31 166 GLY A C 1
ATOM 1249 O O . GLY A 1 166 ? 1.460 0.604 3.207 1.00 86.31 166 GLY A O 1
ATOM 1250 N N . TYR A 1 167 ? 0.526 -0.567 1.527 1.00 84.69 167 TYR A N 1
ATOM 1251 C CA . TYR A 1 167 ? -0.857 -0.352 1.960 1.00 84.69 167 TYR A CA 1
ATOM 1252 C C . TYR A 1 167 ? -1.153 -0.947 3.346 1.00 84.69 167 TYR A C 1
ATOM 1254 O O . TYR A 1 167 ? -1.902 -0.355 4.112 1.00 84.69 167 TYR A O 1
ATOM 1262 N N . MET A 1 168 ? -0.551 -2.090 3.695 1.00 84.62 168 MET A N 1
ATOM 1263 C CA . MET A 1 168 ? -0.790 -2.727 4.999 1.00 84.62 168 MET A CA 1
ATOM 1264 C C . MET A 1 168 ? -0.226 -1.904 6.151 1.00 84.62 168 MET A C 1
ATOM 1266 O O . MET A 1 168 ? -0.886 -1.776 7.175 1.00 84.62 168 MET A O 1
ATOM 1270 N N . ALA A 1 169 ? 0.935 -1.279 5.944 1.00 86.25 169 ALA A N 1
ATOM 1271 C CA . ALA A 1 169 ? 1.521 -0.369 6.923 1.00 86.25 169 ALA A CA 1
ATOM 1272 C C . ALA A 1 169 ? 0.672 0.891 7.151 1.00 86.25 169 ALA A C 1
ATOM 1274 O O . ALA A 1 169 ? 0.894 1.594 8.129 1.00 86.25 169 ALA A O 1
ATOM 1275 N N . LEU A 1 170 ? -0.282 1.198 6.260 1.00 87.75 170 LEU A N 1
ATOM 1276 C CA . LEU A 1 170 ? -1.174 2.340 6.439 1.00 87.75 170 LEU A CA 1
ATOM 1277 C C . LEU A 1 170 ? -2.273 2.066 7.456 1.00 87.75 170 LEU A C 1
ATOM 1279 O O . LEU A 1 170 ? -2.762 3.028 8.022 1.00 87.75 170 LEU A O 1
ATOM 1283 N N . LEU A 1 171 ? -2.675 0.812 7.688 1.00 82.44 171 LEU A N 1
ATOM 1284 C CA . LEU A 1 171 ? -3.873 0.457 8.470 1.00 82.44 171 LEU A CA 1
ATOM 1285 C C . LEU A 1 171 ? -3.702 0.609 9.999 1.00 82.44 171 LEU A C 1
ATOM 1287 O O . LEU A 1 171 ? -4.409 -0.045 10.763 1.00 82.44 171 LEU A O 1
ATOM 1291 N N . GLY A 1 172 ? -2.779 1.471 10.431 1.00 68.69 172 GLY A N 1
ATOM 1292 C CA . GLY A 1 172 ? -2.449 1.713 11.832 1.00 68.69 172 GLY A CA 1
ATOM 1293 C C . GLY A 1 172 ? -1.392 0.750 12.381 1.00 68.69 172 GLY A C 1
ATOM 1294 O O . GLY A 1 172 ? -0.958 -0.192 11.715 1.00 68.69 172 GLY A O 1
ATOM 1295 N N . ASP A 1 173 ? -0.950 1.025 13.608 1.00 70.38 173 ASP A N 1
ATOM 1296 C CA . ASP A 1 173 ? 0.010 0.195 14.343 1.00 70.38 173 ASP A CA 1
ATOM 1297 C C . ASP A 1 173 ? -0.730 -0.889 15.163 1.00 70.38 173 ASP A C 1
ATOM 1299 O O . ASP A 1 173 ? -1.613 -1.588 14.669 1.00 70.38 173 ASP A O 1
ATOM 1303 N N . ALA A 1 174 ? -0.368 -1.093 16.434 1.00 71.00 174 ALA A N 1
ATOM 1304 C CA . ALA A 1 174 ? -1.048 -2.063 17.284 1.00 71.00 174 ALA A CA 1
ATOM 1305 C C . ALA A 1 174 ? -2.542 -1.704 17.462 1.00 71.00 174 ALA A C 1
ATOM 1307 O O . ALA A 1 174 ? -2.873 -0.520 17.600 1.00 71.00 174 ALA A O 1
ATOM 1308 N N . PRO A 1 175 ? -3.439 -2.710 17.544 1.00 76.06 175 PRO A N 1
ATOM 1309 C CA . PRO A 1 175 ? -4.859 -2.476 17.774 1.00 76.06 175 PRO A CA 1
ATOM 1310 C C . PRO A 1 175 ? -5.103 -1.590 18.998 1.00 76.06 175 PRO A C 1
ATOM 1312 O O . PRO A 1 175 ? -4.593 -1.868 20.087 1.00 76.06 175 PRO A O 1
ATOM 1315 N N . HIS A 1 176 ? -5.921 -0.554 18.835 1.00 76.62 176 HIS A N 1
ATOM 1316 C CA . HIS A 1 176 ? -6.338 0.329 19.918 1.00 76.62 176 HIS A CA 1
ATOM 1317 C C . HIS A 1 176 ? -7.808 0.737 19.766 1.00 76.62 176 HIS A C 1
ATOM 1319 O O . HIS A 1 176 ? -8.438 0.507 18.736 1.00 76.62 176 HIS A O 1
ATOM 1325 N N . ALA A 1 177 ? -8.388 1.287 20.833 1.00 81.88 177 ALA A N 1
ATOM 1326 C CA . ALA A 1 177 ? -9.765 1.763 20.799 1.00 81.88 177 ALA A CA 1
ATOM 1327 C C . ALA A 1 177 ? -9.851 3.088 20.026 1.00 81.88 177 ALA A C 1
ATOM 1329 O O . ALA A 1 177 ? -9.126 4.027 20.357 1.00 81.88 177 ALA A O 1
ATOM 1330 N N . LEU A 1 178 ? -10.764 3.163 19.055 1.00 79.94 178 LEU A N 1
ATOM 1331 C CA . LEU A 1 178 ? -11.056 4.386 18.305 1.00 79.94 178 LEU A CA 1
ATOM 1332 C C . LEU A 1 178 ? -11.708 5.417 19.232 1.00 79.94 178 LEU A C 1
ATOM 1334 O O . LEU A 1 178 ? -12.845 5.231 19.678 1.00 79.94 178 LEU A O 1
ATOM 1338 N N . LYS A 1 179 ? -11.008 6.517 19.516 1.00 83.31 179 LYS A N 1
ATOM 1339 C CA . LYS A 1 179 ? -11.465 7.545 20.468 1.00 83.31 179 LYS A CA 1
ATOM 1340 C C . LYS A 1 179 ? -12.684 8.302 19.959 1.00 83.31 179 LYS A C 1
ATOM 1342 O O . LYS A 1 179 ? -13.438 8.866 20.753 1.00 83.31 179 LYS A O 1
ATOM 1347 N N . ILE A 1 180 ? -12.902 8.329 18.644 1.00 82.88 180 ILE A N 1
ATOM 1348 C CA . ILE A 1 180 ? -14.095 8.941 18.054 1.00 82.88 180 ILE A CA 1
ATOM 1349 C C . ILE A 1 180 ? -15.399 8.257 18.485 1.00 82.88 180 ILE A C 1
ATOM 1351 O O . ILE A 1 180 ? -16.436 8.920 18.538 1.00 82.88 180 ILE A O 1
ATOM 1355 N N . LEU A 1 181 ? -15.369 6.966 18.844 1.00 83.25 181 LEU A N 1
ATOM 1356 C CA . LEU A 1 181 ? -16.570 6.249 19.282 1.00 83.25 181 LEU A CA 1
ATOM 1357 C C . LEU A 1 181 ? -17.144 6.854 20.568 1.00 83.25 181 LEU A C 1
ATOM 1359 O O . LEU A 1 181 ? -18.360 6.974 20.691 1.00 83.25 181 LEU A O 1
ATOM 1363 N N . ASP A 1 182 ? -16.284 7.355 21.459 1.00 86.31 182 ASP A N 1
ATOM 1364 C CA . ASP A 1 182 ? -16.693 8.054 22.685 1.00 86.31 182 ASP A CA 1
ATOM 1365 C C . ASP A 1 182 ? -17.347 9.418 22.404 1.00 86.31 182 ASP A C 1
ATOM 1367 O O . ASP A 1 182 ? -17.973 10.018 23.280 1.00 86.31 182 ASP A O 1
ATOM 1371 N N . ARG A 1 183 ? -17.193 9.938 21.180 1.00 84.25 183 ARG A N 1
ATOM 1372 C CA . ARG A 1 183 ? -17.766 11.214 20.731 1.00 84.25 183 ARG A CA 1
ATOM 1373 C C . ARG A 1 183 ? -19.004 11.041 19.857 1.00 84.25 183 ARG A C 1
ATOM 1375 O O . ARG A 1 183 ? -19.642 12.041 19.523 1.00 84.25 183 ARG A O 1
ATOM 1382 N N . ALA A 1 184 ? -19.360 9.810 19.494 1.00 89.00 184 ALA A N 1
ATOM 1383 C CA . ALA A 1 184 ? -20.582 9.536 18.759 1.00 89.00 184 ALA A CA 1
ATOM 1384 C C . ALA A 1 184 ? -21.796 9.859 19.644 1.00 89.00 184 ALA A C 1
ATOM 1386 O O . ALA A 1 184 ? -21.973 9.298 20.725 1.00 89.00 184 ALA A O 1
ATOM 1387 N N . SER A 1 185 ? -22.646 10.784 19.196 1.00 88.12 185 SER A N 1
ATOM 1388 C CA . SER A 1 185 ? -23.889 11.089 19.908 1.00 88.12 185 SER A CA 1
ATOM 1389 C C . SER A 1 185 ? -24.876 9.918 19.824 1.00 88.12 185 SER A C 1
ATOM 1391 O O . SER A 1 185 ? -24.841 9.127 18.882 1.00 88.12 185 SER A O 1
ATOM 1393 N N . SER A 1 186 ? -25.845 9.858 20.739 1.00 87.44 186 SER A N 1
ATOM 1394 C CA . SER A 1 186 ? -26.933 8.869 20.672 1.00 87.44 186 SER A CA 1
ATOM 1395 C C . SER A 1 186 ? -27.829 9.003 19.430 1.00 87.44 186 SER A C 1
ATOM 1397 O O . SER A 1 186 ? -28.605 8.096 19.146 1.00 87.44 186 SER A O 1
ATOM 1399 N N . GLY A 1 187 ? -27.733 10.115 18.689 1.00 90.50 187 GLY A N 1
ATOM 1400 C CA . GLY A 1 187 ? -28.442 10.346 17.428 1.00 90.50 187 GLY A CA 1
ATOM 1401 C C . GLY A 1 187 ? -27.631 10.016 16.171 1.00 90.50 187 GLY A C 1
ATOM 1402 O O . GLY A 1 187 ? -28.098 10.293 15.068 1.00 90.50 187 GLY A O 1
ATOM 1403 N N . THR A 1 188 ? -26.419 9.473 16.306 1.00 89.62 188 THR A N 1
ATOM 1404 C CA . THR A 1 188 ? -25.561 9.144 15.163 1.00 89.62 188 THR A CA 1
ATOM 1405 C C . THR A 1 188 ? -26.176 8.013 14.335 1.00 89.62 188 THR A C 1
ATOM 1407 O O . THR A 1 188 ? -26.279 6.879 14.794 1.00 89.62 188 THR A O 1
ATOM 1410 N N . VAL A 1 189 ? -26.576 8.327 13.099 1.00 87.56 189 VAL A N 1
ATOM 1411 C CA . VAL A 1 189 ? -27.139 7.354 12.140 1.00 87.56 189 VAL A CA 1
ATOM 1412 C C . VAL A 1 189 ? -26.035 6.597 11.395 1.00 87.56 189 VAL A C 1
ATOM 1414 O O . VAL A 1 189 ? -26.197 5.422 11.077 1.00 87.56 189 VAL A O 1
ATOM 1417 N N . LEU A 1 190 ? -24.912 7.265 11.125 1.00 84.56 190 LEU A N 1
ATOM 1418 C CA . LEU A 1 190 ? -23.730 6.702 10.484 1.00 84.56 190 LEU A CA 1
ATOM 1419 C C . LEU A 1 190 ? -22.493 7.415 11.034 1.00 84.56 190 LEU A C 1
ATOM 1421 O O . LEU A 1 190 ? -22.497 8.637 11.161 1.00 84.56 190 LEU A O 1
ATOM 1425 N N . LEU A 1 191 ? -21.459 6.644 11.351 1.00 83.56 191 LEU A N 1
ATOM 1426 C CA . LEU A 1 191 ? -20.129 7.137 11.685 1.00 83.56 191 LEU A CA 1
ATOM 1427 C C . LEU A 1 191 ? -19.132 6.318 10.882 1.00 83.56 191 LEU A C 1
ATOM 1429 O O . LEU A 1 191 ? -19.151 5.088 10.966 1.00 83.56 191 LEU A O 1
ATOM 1433 N N . TYR A 1 192 ? -18.273 6.994 10.127 1.00 83.62 192 TYR A N 1
ATOM 1434 C CA . TYR A 1 192 ? -17.144 6.362 9.476 1.00 83.62 192 TYR A CA 1
ATOM 1435 C C . TYR A 1 192 ? -15.853 6.856 10.122 1.00 83.62 192 TYR A C 1
ATOM 1437 O O . TYR A 1 192 ? -15.600 8.055 10.231 1.00 83.62 192 TYR A O 1
ATOM 1445 N N . SER A 1 193 ? -15.031 5.913 10.561 1.00 84.56 193 SER A N 1
ATOM 1446 C CA . SER A 1 193 ? -13.713 6.196 11.109 1.00 84.56 193 SER A CA 1
ATOM 1447 C C . SER A 1 193 ? -12.724 5.173 10.587 1.00 84.56 193 SER A C 1
ATOM 1449 O O . SER A 1 193 ? -13.062 3.996 10.436 1.00 84.56 193 SER A O 1
ATOM 1451 N N . ALA A 1 194 ? -11.520 5.640 10.293 1.00 82.06 194 ALA A N 1
ATOM 1452 C CA . ALA A 1 194 ? -10.400 4.820 9.885 1.00 82.06 194 ALA A CA 1
ATOM 1453 C C . ALA A 1 194 ? -9.165 5.213 10.693 1.00 82.06 194 ALA A C 1
ATOM 1455 O O . ALA A 1 194 ? -8.905 6.399 10.897 1.00 82.06 194 ALA A O 1
ATOM 1456 N N . ASP A 1 195 ?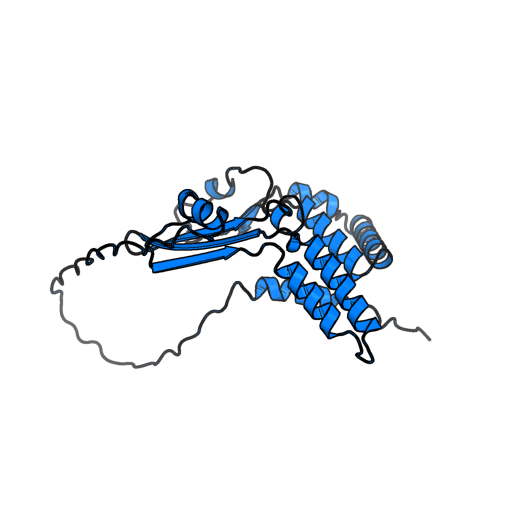 -8.410 4.204 11.112 1.00 86.12 195 ASP A N 1
ATOM 1457 C CA . ASP A 1 195 ? -7.074 4.368 11.671 1.00 86.12 195 ASP A CA 1
ATOM 1458 C C . ASP A 1 195 ? -6.054 4.344 10.526 1.00 86.12 195 ASP A C 1
ATOM 1460 O O . ASP A 1 195 ? -6.132 3.499 9.625 1.00 86.12 195 ASP A O 1
ATOM 1464 N N . VAL A 1 196 ? -5.151 5.318 10.520 1.00 87.19 196 VAL A N 1
ATOM 1465 C CA . VAL A 1 196 ? -4.145 5.526 9.489 1.00 87.19 196 VAL A CA 1
ATOM 1466 C C . VAL A 1 196 ? -2.808 5.861 10.131 1.00 87.19 196 VAL A C 1
ATOM 1468 O O . VAL A 1 196 ? -2.677 6.858 10.831 1.00 87.19 196 VAL A O 1
ATOM 1471 N N . ASN A 1 197 ? -1.771 5.097 9.795 1.00 88.56 197 ASN A N 1
ATOM 1472 C CA . ASN A 1 197 ? -0.398 5.460 10.129 1.00 88.56 197 ASN A CA 1
ATOM 1473 C C . ASN A 1 197 ? 0.076 6.577 9.178 1.00 88.56 197 ASN A C 1
ATOM 1475 O O . ASN A 1 197 ? 0.399 6.344 8.005 1.00 88.56 197 ASN A O 1
ATOM 1479 N N . GLU A 1 198 ? 0.102 7.822 9.658 1.00 87.06 198 GLU A N 1
ATOM 1480 C CA . GLU A 1 198 ? 0.391 8.987 8.816 1.00 87.06 198 GLU A CA 1
ATOM 1481 C C . GLU A 1 198 ? 1.848 9.028 8.368 1.00 87.06 198 GLU A C 1
ATOM 1483 O O . GLU A 1 198 ? 2.147 9.489 7.265 1.00 87.06 198 GLU A O 1
ATOM 1488 N N . MET A 1 199 ? 2.760 8.506 9.189 1.00 86.94 199 MET A N 1
ATOM 1489 C CA . MET A 1 199 ? 4.170 8.408 8.825 1.00 86.94 199 MET A CA 1
ATOM 1490 C C . MET A 1 199 ? 4.389 7.355 7.742 1.00 86.94 199 MET A C 1
ATOM 1492 O O . MET A 1 199 ? 5.077 7.631 6.761 1.00 86.94 199 MET A O 1
ATOM 1496 N N . ALA A 1 200 ? 3.749 6.190 7.846 1.00 89.19 200 ALA A N 1
ATOM 1497 C CA . ALA A 1 200 ? 3.761 5.196 6.775 1.00 89.19 200 ALA A CA 1
ATOM 1498 C C . ALA A 1 200 ? 3.128 5.753 5.489 1.00 89.19 200 ALA A C 1
ATOM 1500 O O . ALA A 1 200 ? 3.650 5.532 4.396 1.00 89.19 200 ALA A O 1
ATOM 1501 N N . THR A 1 201 ? 2.058 6.546 5.615 1.00 89.06 201 THR A N 1
ATOM 1502 C CA . THR A 1 201 ? 1.431 7.250 4.484 1.00 89.06 201 THR A CA 1
ATOM 1503 C C . THR A 1 201 ? 2.408 8.219 3.821 1.00 89.06 201 THR A C 1
ATOM 1505 O O . THR A 1 201 ? 2.540 8.235 2.595 1.00 89.06 201 THR A O 1
ATOM 1508 N N . TRP A 1 202 ? 3.131 9.006 4.618 1.00 91.00 202 TRP A N 1
ATOM 1509 C CA . TRP A 1 202 ? 4.128 9.950 4.125 1.00 91.00 202 TRP A CA 1
ATOM 1510 C C . TRP A 1 202 ? 5.272 9.264 3.386 1.00 91.00 202 TRP A C 1
ATOM 1512 O O . TRP A 1 202 ? 5.624 9.652 2.268 1.00 91.00 202 TRP A O 1
ATOM 1522 N N . GLU A 1 203 ? 5.825 8.213 3.986 1.00 91.81 203 GLU A N 1
ATOM 1523 C CA . GLU A 1 203 ? 6.908 7.442 3.385 1.00 91.81 203 GLU A CA 1
ATOM 1524 C C . GLU A 1 203 ? 6.451 6.717 2.118 1.00 91.81 203 GLU A C 1
ATOM 1526 O O . GLU A 1 203 ? 7.203 6.654 1.143 1.00 91.81 203 GLU A O 1
ATOM 1531 N N . LEU A 1 204 ? 5.197 6.258 2.060 1.00 92.75 204 LEU A N 1
ATOM 1532 C CA . LEU A 1 204 ? 4.625 5.702 0.838 1.00 92.75 204 LEU A CA 1
ATOM 1533 C C . LEU A 1 204 ? 4.562 6.749 -0.284 1.00 92.75 204 LEU A C 1
ATOM 1535 O O . LEU A 1 204 ? 4.976 6.458 -1.407 1.00 92.75 204 LEU A O 1
ATOM 1539 N N . ILE A 1 205 ? 4.104 7.974 -0.001 1.00 93.38 205 ILE A N 1
ATOM 1540 C CA . ILE A 1 205 ? 4.067 9.068 -0.989 1.00 93.38 205 ILE A CA 1
ATOM 1541 C C . ILE A 1 205 ? 5.480 9.378 -1.500 1.00 93.38 205 ILE A C 1
ATOM 1543 O O . ILE A 1 205 ? 5.701 9.427 -2.714 1.00 93.38 205 ILE A O 1
ATOM 1547 N N . ARG A 1 206 ? 6.456 9.531 -0.595 1.00 94.88 206 ARG A N 1
ATOM 1548 C CA . ARG A 1 206 ? 7.871 9.748 -0.951 1.00 94.88 206 ARG A CA 1
ATOM 1549 C C . ARG A 1 206 ? 8.408 8.608 -1.814 1.00 94.88 206 ARG A C 1
ATOM 1551 O O . ARG A 1 206 ? 9.031 8.851 -2.850 1.00 94.88 206 ARG A O 1
ATOM 1558 N N . GLY A 1 207 ? 8.115 7.369 -1.428 1.00 95.50 207 GLY A N 1
ATOM 1559 C CA . GLY A 1 207 ? 8.473 6.169 -2.171 1.00 95.50 207 GLY A CA 1
ATOM 1560 C C . GLY A 1 207 ? 7.870 6.144 -3.575 1.00 95.50 207 GLY A C 1
ATOM 1561 O O . GLY A 1 207 ? 8.571 5.803 -4.528 1.00 95.50 207 GLY A O 1
ATOM 1562 N N . LEU A 1 208 ? 6.605 6.539 -3.741 1.00 95.25 208 LEU A N 1
ATOM 1563 C CA . LEU A 1 208 ? 5.940 6.596 -5.046 1.00 95.25 208 LEU A CA 1
ATOM 1564 C C . LEU A 1 208 ? 6.589 7.646 -5.950 1.00 95.25 208 LEU A C 1
ATOM 1566 O O . LEU A 1 208 ? 6.907 7.352 -7.103 1.00 95.25 208 LEU A O 1
ATOM 1570 N N . VAL A 1 209 ? 6.858 8.844 -5.423 1.00 96.75 209 VAL A N 1
ATOM 1571 C CA . VAL A 1 209 ? 7.554 9.903 -6.171 1.00 96.75 209 VAL A CA 1
ATOM 1572 C C . VAL A 1 209 ? 8.941 9.438 -6.607 1.00 96.75 209 VAL A C 1
ATOM 1574 O O . VAL A 1 209 ? 9.312 9.624 -7.767 1.00 96.75 209 VAL A O 1
ATOM 1577 N N . MET A 1 210 ? 9.677 8.767 -5.721 1.00 96.56 210 MET A N 1
ATOM 1578 C CA . MET A 1 210 ? 10.990 8.212 -6.036 1.00 96.56 210 MET A CA 1
ATOM 1579 C C . MET A 1 210 ? 10.923 7.118 -7.111 1.00 96.56 210 MET A C 1
ATOM 1581 O O . MET A 1 210 ? 11.710 7.137 -8.056 1.00 96.56 210 MET A O 1
ATOM 1585 N N . ASN A 1 211 ? 9.991 6.169 -7.005 1.00 94.25 211 ASN A N 1
ATOM 1586 C CA . ASN A 1 211 ? 9.925 5.028 -7.922 1.00 94.25 211 ASN A CA 1
ATO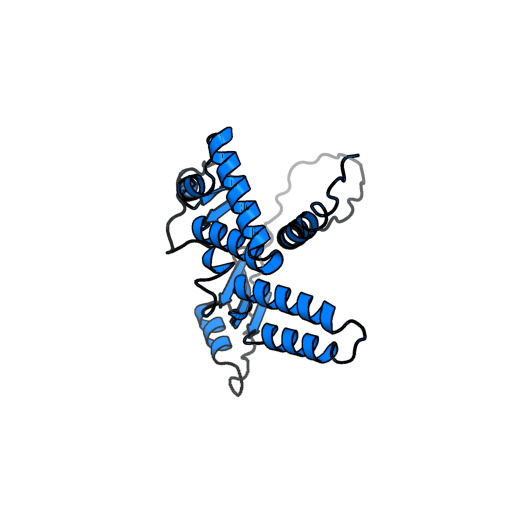M 1587 C C . ASN A 1 211 ? 9.372 5.396 -9.307 1.00 94.25 211 ASN A C 1
ATOM 1589 O O . ASN A 1 211 ? 9.814 4.819 -10.300 1.00 94.25 211 ASN A O 1
ATOM 1593 N N . ILE A 1 212 ? 8.464 6.375 -9.387 1.00 93.94 212 ILE A N 1
ATOM 1594 C CA . ILE A 1 212 ? 7.865 6.840 -10.649 1.00 93.94 212 ILE A CA 1
ATOM 1595 C C . ILE A 1 212 ? 8.712 7.943 -11.297 1.00 93.94 212 ILE A C 1
ATOM 1597 O O . ILE A 1 212 ? 8.978 7.914 -12.498 1.00 93.94 212 ILE A O 1
ATOM 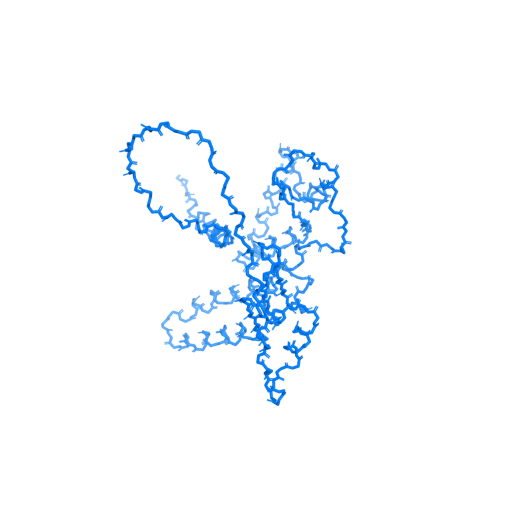1601 N N . GLY A 1 213 ? 9.107 8.951 -10.516 1.00 91.12 213 GLY A N 1
ATOM 1602 C CA . GLY A 1 213 ? 9.757 10.169 -11.007 1.00 91.12 213 GLY A CA 1
ATOM 1603 C C . GLY A 1 213 ? 11.279 10.195 -10.853 1.00 91.12 213 GLY A C 1
ATOM 1604 O O . GLY A 1 213 ? 11.935 11.039 -11.471 1.00 91.12 213 GLY A O 1
ATOM 1605 N N . GLY A 1 214 ? 11.847 9.280 -10.063 1.00 94.25 214 GLY A N 1
ATOM 1606 C CA . GLY A 1 214 ? 13.271 9.233 -9.742 1.00 94.25 214 GLY A CA 1
ATOM 1607 C C . GLY A 1 214 ? 13.700 10.272 -8.702 1.00 94.25 214 GLY A C 1
ATOM 1608 O O . GLY A 1 214 ? 12.914 11.099 -8.239 1.00 94.25 214 GLY A O 1
ATOM 1609 N N . GLY A 1 215 ? 14.995 10.268 -8.371 1.00 96.69 215 GLY A N 1
ATOM 1610 C CA . GLY A 1 215 ? 15.557 11.135 -7.327 1.00 96.69 215 GLY A CA 1
ATOM 1611 C C . GLY A 1 215 ? 15.394 12.632 -7.596 1.00 96.69 215 GLY A C 1
ATOM 1612 O O . GLY A 1 215 ? 15.206 13.399 -6.660 1.00 96.69 215 GLY A O 1
ATOM 1613 N N . ALA A 1 216 ? 15.392 13.052 -8.865 1.00 96.38 216 ALA A N 1
ATOM 1614 C CA . ALA A 1 216 ? 15.144 14.449 -9.221 1.00 96.38 216 ALA A CA 1
ATOM 1615 C C . ALA A 1 216 ? 13.717 14.892 -8.858 1.00 96.38 216 ALA A C 1
ATOM 1617 O O . ALA A 1 216 ? 13.540 15.974 -8.312 1.00 96.38 216 ALA A O 1
ATOM 1618 N N . ALA A 1 217 ? 12.710 14.045 -9.103 1.00 97.25 217 ALA A N 1
ATOM 1619 C CA . ALA A 1 217 ? 11.330 14.357 -8.736 1.00 97.25 217 ALA A CA 1
ATOM 1620 C C . ALA A 1 217 ? 11.141 14.398 -7.214 1.00 97.25 217 ALA A C 1
ATOM 1622 O O . ALA A 1 217 ? 10.420 15.258 -6.713 1.00 97.25 217 ALA A O 1
ATOM 1623 N N . LEU A 1 218 ? 11.812 13.499 -6.482 1.00 97.50 218 LEU A N 1
ATOM 1624 C CA . LEU A 1 218 ? 11.801 13.521 -5.021 1.00 97.50 218 LEU A CA 1
ATOM 1625 C C . LEU A 1 218 ? 12.443 14.808 -4.484 1.00 97.50 218 LEU A C 1
ATOM 1627 O O . LEU A 1 218 ? 11.840 15.476 -3.652 1.00 97.50 218 LEU A O 1
ATOM 1631 N N . ALA A 1 219 ? 13.606 15.196 -5.011 1.00 97.62 219 ALA A N 1
ATOM 1632 C CA . ALA A 1 219 ? 14.290 16.424 -4.614 1.00 97.62 219 ALA A CA 1
ATOM 1633 C C . ALA A 1 219 ? 13.465 17.686 -4.928 1.00 97.62 219 ALA A C 1
ATOM 1635 O O . ALA A 1 219 ? 13.397 18.601 -4.109 1.00 97.62 219 ALA A O 1
ATOM 1636 N N . ASP A 1 220 ? 12.802 17.733 -6.089 1.00 97.69 220 ASP A N 1
ATOM 1637 C CA . ASP A 1 220 ? 11.904 18.836 -6.447 1.00 97.69 220 ASP A CA 1
ATOM 1638 C C . ASP A 1 220 ? 10.704 18.922 -5.488 1.00 97.69 220 ASP A C 1
ATOM 1640 O O . ASP A 1 220 ? 10.324 20.019 -5.072 1.00 97.69 220 ASP A O 1
ATOM 1644 N N . MET A 1 221 ? 10.127 17.777 -5.099 1.00 97.19 221 MET A N 1
ATOM 1645 C CA . MET A 1 221 ? 9.054 17.723 -4.103 1.00 97.19 221 MET A CA 1
ATOM 1646 C C . MET A 1 221 ? 9.536 18.225 -2.737 1.00 97.19 221 MET A C 1
ATOM 1648 O O . MET A 1 221 ? 8.880 19.072 -2.137 1.00 97.19 221 MET A O 1
ATOM 1652 N N . GLU A 1 222 ? 10.682 17.738 -2.255 1.00 95.88 222 GLU A N 1
ATOM 1653 C CA . GLU A 1 222 ? 11.268 18.153 -0.974 1.00 95.88 222 GLU A CA 1
ATOM 1654 C C . GLU A 1 222 ? 11.541 19.655 -0.942 1.00 95.88 222 GLU A C 1
ATOM 1656 O O . GLU A 1 222 ? 11.154 20.340 0.004 1.00 95.88 222 GLU A O 1
ATOM 1661 N N . LYS A 1 223 ? 12.099 20.197 -2.026 1.00 96.69 223 LYS A N 1
ATOM 1662 C CA . LYS A 1 223 ? 12.305 21.635 -2.168 1.00 96.69 223 LYS A CA 1
ATOM 1663 C C . LYS A 1 223 ? 10.990 22.418 -2.115 1.00 96.69 223 LYS A C 1
ATOM 1665 O O . LYS A 1 223 ? 10.925 23.446 -1.445 1.00 96.69 223 LYS A O 1
ATOM 1670 N N . GLY A 1 224 ? 9.941 21.946 -2.790 1.00 95.56 224 GLY A N 1
ATOM 1671 C CA . GLY A 1 224 ? 8.621 22.582 -2.743 1.00 95.56 224 GLY A CA 1
ATOM 1672 C C . GLY A 1 224 ? 8.023 22.608 -1.332 1.00 95.56 224 GLY A C 1
ATOM 1673 O O . GLY A 1 224 ? 7.440 23.612 -0.926 1.00 95.56 224 GLY A O 1
ATOM 1674 N N . LEU A 1 225 ? 8.217 21.538 -0.556 1.00 95.50 225 LEU A N 1
ATOM 1675 C CA . LEU A 1 225 ? 7.784 21.468 0.844 1.00 95.50 225 LEU A CA 1
ATOM 1676 C C . LEU A 1 225 ? 8.579 22.423 1.739 1.00 95.50 225 LEU A C 1
ATOM 1678 O O . LEU A 1 225 ? 8.000 23.074 2.605 1.00 95.50 225 LEU A O 1
ATOM 1682 N N . GLU A 1 226 ? 9.888 22.555 1.518 1.00 95.62 226 GLU A N 1
ATOM 1683 C CA . GLU A 1 226 ? 10.698 23.544 2.233 1.00 95.62 226 GLU A CA 1
ATOM 1684 C C . GLU A 1 226 ? 10.261 24.980 1.933 1.00 95.62 226 GLU A C 1
ATOM 1686 O O . GLU A 1 226 ? 10.245 25.825 2.829 1.00 95.62 226 GLU A O 1
ATOM 1691 N N . GLU A 1 227 ? 9.941 25.281 0.674 1.00 95.81 227 GLU A N 1
ATOM 1692 C CA . GLU A 1 227 ? 9.435 26.593 0.270 1.00 95.81 227 GLU A CA 1
ATOM 1693 C C . GLU A 1 227 ? 8.066 26.875 0.902 1.00 95.81 227 GLU A C 1
ATOM 1695 O O . GLU A 1 227 ? 7.855 27.973 1.416 1.00 95.81 227 GLU A O 1
ATOM 1700 N N . LEU A 1 228 ? 7.174 25.881 0.952 1.00 94.62 228 LEU A N 1
ATOM 1701 C CA . LEU A 1 228 ? 5.888 25.981 1.645 1.00 94.62 228 LEU A CA 1
ATOM 1702 C C . LEU A 1 228 ? 6.074 26.270 3.142 1.00 94.62 228 LEU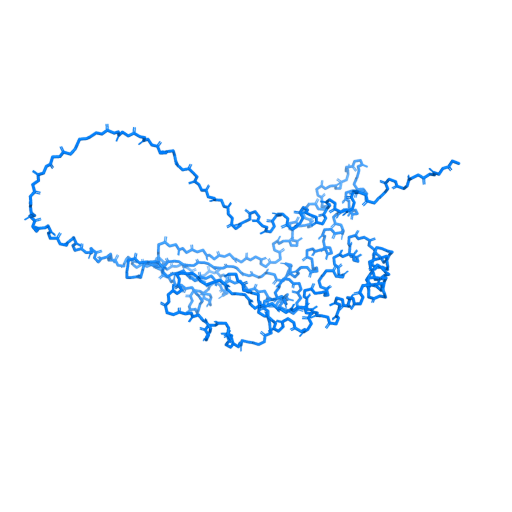 A C 1
ATOM 1704 O O . LEU A 1 228 ? 5.447 27.183 3.678 1.00 94.62 228 LEU A O 1
ATOM 1708 N N . ALA A 1 229 ? 6.984 25.554 3.804 1.00 94.94 229 ALA A N 1
ATOM 1709 C CA . ALA A 1 229 ? 7.279 25.770 5.216 1.00 94.94 229 ALA A CA 1
ATOM 1710 C C . ALA A 1 229 ? 7.851 27.171 5.482 1.00 94.94 229 ALA A C 1
ATOM 1712 O O . ALA A 1 229 ? 7.486 27.810 6.467 1.00 94.94 229 ALA A O 1
ATOM 1713 N N . LYS A 1 230 ? 8.724 27.676 4.601 1.00 95.56 230 LYS A N 1
ATOM 1714 C CA . LYS A 1 230 ? 9.328 29.014 4.729 1.00 95.56 230 LYS A CA 1
ATOM 1715 C C . LYS A 1 230 ? 8.329 30.142 4.473 1.00 95.56 230 LYS A C 1
ATOM 1717 O O . LYS A 1 230 ? 8.376 31.147 5.176 1.00 95.56 230 LYS A O 1
ATOM 1722 N N . ASN A 1 231 ? 7.469 29.991 3.469 1.00 95.50 231 ASN A N 1
ATOM 1723 C CA . ASN A 1 231 ? 6.592 31.067 3.007 1.00 95.50 231 ASN A CA 1
ATOM 1724 C C . ASN A 1 231 ? 5.254 31.100 3.754 1.00 95.50 231 ASN A C 1
ATOM 1726 O O . ASN A 1 231 ? 4.775 32.177 4.089 1.00 95.50 231 ASN A O 1
ATOM 1730 N N . GLU A 1 232 ? 4.679 29.930 4.040 1.00 94.25 232 GLU A N 1
ATOM 1731 C CA . GLU A 1 232 ? 3.341 29.795 4.631 1.00 94.25 232 GLU A CA 1
ATOM 1732 C C . GLU A 1 232 ? 3.385 29.298 6.086 1.00 94.25 232 GLU A C 1
ATOM 1734 O O . GLU A 1 232 ? 2.357 29.228 6.754 1.00 94.25 232 GLU A O 1
ATOM 1739 N N . GLY A 1 233 ? 4.563 28.919 6.599 1.00 92.75 233 GLY A N 1
ATOM 1740 C CA . GLY A 1 233 ? 4.698 28.341 7.941 1.00 92.75 233 GLY A CA 1
ATOM 1741 C C . GLY A 1 233 ? 4.133 26.921 8.069 1.00 92.75 233 GLY A C 1
ATOM 1742 O O . GLY A 1 233 ? 3.981 26.425 9.184 1.00 92.75 233 GLY A O 1
ATOM 1743 N N . ILE A 1 234 ? 3.812 26.266 6.947 1.00 92.44 234 ILE A N 1
ATOM 1744 C CA . ILE A 1 234 ? 3.202 24.931 6.905 1.00 92.44 234 ILE A CA 1
ATOM 1745 C C . ILE A 1 234 ? 4.289 23.882 6.661 1.00 92.44 234 ILE A C 1
ATOM 1747 O O . ILE A 1 234 ? 4.783 23.722 5.547 1.00 92.44 234 ILE A O 1
ATOM 1751 N N . ASP A 1 235 ? 4.636 23.132 7.704 1.00 92.69 235 ASP A N 1
ATOM 1752 C CA . ASP A 1 235 ? 5.591 22.023 7.637 1.00 92.69 235 ASP A CA 1
ATOM 1753 C C . ASP A 1 235 ? 4.828 20.689 7.637 1.00 92.69 235 ASP A C 1
ATOM 1755 O O . ASP A 1 235 ? 4.499 20.151 8.692 1.00 92.69 235 ASP A O 1
ATOM 1759 N N . ILE A 1 236 ? 4.492 20.180 6.444 1.00 88.69 236 ILE A N 1
ATOM 1760 C CA . ILE A 1 236 ? 3.674 18.962 6.286 1.00 88.69 236 ILE A CA 1
ATOM 1761 C C . ILE A 1 236 ? 4.265 17.763 7.052 1.00 88.69 236 ILE A C 1
ATOM 1763 O O . ILE A 1 236 ? 3.523 17.170 7.836 1.00 88.69 236 ILE A O 1
ATOM 1767 N N . PRO A 1 237 ? 5.567 17.423 6.924 1.00 87.38 237 PRO A N 1
ATOM 1768 C CA . PRO A 1 237 ? 6.164 16.343 7.711 1.00 87.38 237 PRO A CA 1
ATOM 1769 C C . PRO A 1 237 ? 5.998 16.506 9.225 1.00 87.38 237 PRO A C 1
ATOM 1771 O O . PRO A 1 237 ? 5.827 15.514 9.926 1.00 87.38 237 PRO A O 1
ATOM 1774 N N . LYS A 1 238 ?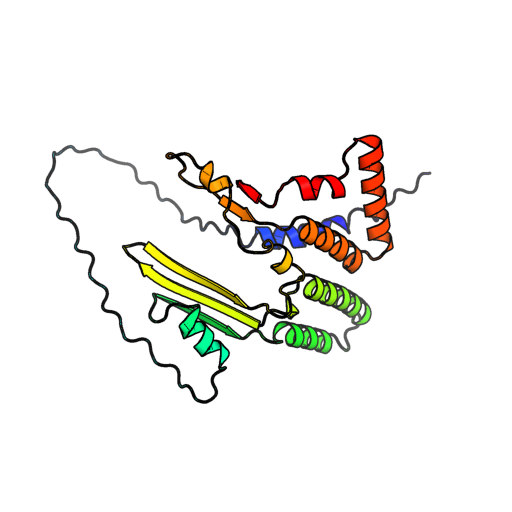 6.022 17.740 9.748 1.00 89.12 238 LYS A N 1
ATOM 1775 C CA . LYS A 1 238 ? 5.768 17.993 11.175 1.00 89.12 238 LYS A CA 1
ATOM 1776 C C . LYS A 1 238 ? 4.290 17.978 11.551 1.00 89.12 238 LYS A C 1
ATOM 1778 O O . LYS A 1 238 ? 3.985 17.729 12.713 1.00 89.12 238 LYS A O 1
ATOM 1783 N N . LEU A 1 239 ? 3.387 18.261 10.615 1.00 89.06 239 LEU A N 1
ATOM 1784 C CA . LEU A 1 239 ? 1.945 18.261 10.866 1.00 89.06 239 LEU A CA 1
ATOM 1785 C C . LEU A 1 239 ? 1.369 16.847 10.916 1.00 89.06 239 LEU A C 1
ATOM 1787 O O . LEU A 1 239 ? 0.485 16.595 11.730 1.00 89.06 239 LEU A O 1
ATOM 1791 N N . LEU A 1 240 ? 1.868 15.927 10.088 1.00 87.25 240 LEU A N 1
ATOM 1792 C CA . LEU A 1 240 ? 1.313 14.574 9.974 1.00 87.25 240 LEU A CA 1
ATOM 1793 C C . LEU A 1 240 ? 1.234 13.825 11.319 1.00 87.25 240 LEU A C 1
ATOM 1795 O O . LEU A 1 240 ? 0.139 13.380 11.649 1.00 87.25 240 LEU A O 1
ATOM 1799 N N . PRO A 1 241 ? 2.282 13.787 12.170 1.00 82.75 241 PRO A N 1
ATOM 1800 C CA . PRO A 1 241 ? 2.184 13.144 13.484 1.00 82.75 241 PRO A CA 1
ATOM 1801 C C . PRO A 1 241 ? 1.182 13.794 14.449 1.00 82.75 241 PRO A C 1
ATOM 1803 O O . PRO A 1 241 ? 0.875 13.222 15.491 1.00 82.75 241 PRO A O 1
ATOM 1806 N N . THR A 1 242 ? 0.708 15.012 14.162 1.00 84.25 242 THR A N 1
ATOM 1807 C CA . THR A 1 242 ? -0.244 15.723 15.031 1.00 84.25 242 THR A CA 1
ATOM 1808 C C . THR A 1 242 ? -1.703 15.368 14.739 1.00 84.25 242 THR A C 1
ATOM 1810 O O . THR A 1 242 ? -2.574 15.736 15.526 1.00 84.25 242 THR A O 1
ATOM 1813 N N . LEU A 1 243 ? -1.975 14.644 13.644 1.00 81.94 243 LEU A N 1
ATOM 1814 C CA . LEU A 1 243 ? -3.324 14.219 13.255 1.00 81.94 243 LEU A CA 1
ATOM 1815 C C . LEU A 1 243 ? -3.861 13.077 14.135 1.00 81.94 243 LEU A C 1
ATOM 1817 O O . LEU A 1 243 ? -5.071 12.975 14.322 1.00 81.94 243 LEU A O 1
ATOM 1821 N N . GLY A 1 244 ? -2.976 12.314 14.783 1.00 79.06 244 GLY A N 1
ATOM 1822 C CA . GLY A 1 244 ? -3.334 11.399 15.868 1.00 79.06 244 GLY A CA 1
ATOM 1823 C C . GLY A 1 244 ? -3.925 10.061 15.423 1.00 79.06 244 GLY A C 1
ATOM 1824 O O . GLY A 1 244 ? -4.551 9.394 16.243 1.00 79.06 244 GLY A O 1
ATOM 1825 N N . GLY A 1 245 ? -3.732 9.687 14.165 1.00 80.75 245 GLY A N 1
ATOM 1826 C CA . GLY A 1 245 ? -4.027 8.387 13.572 1.00 80.75 245 GLY A CA 1
ATOM 1827 C C . GLY A 1 245 ? -5.454 8.231 13.060 1.00 80.75 245 GLY A C 1
ATOM 1828 O O . GLY A 1 245 ? -5.710 7.379 12.227 1.00 80.75 245 GLY A O 1
ATOM 1829 N N . GLU A 1 246 ? -6.406 9.057 13.497 1.00 83.19 246 GLU A N 1
ATOM 1830 C CA . GLU A 1 246 ? -7.829 8.836 13.207 1.00 83.19 246 GLU A CA 1
ATOM 1831 C C . GLU A 1 246 ? -8.362 9.787 12.117 1.00 83.19 246 GLU A C 1
ATOM 1833 O O . GLU A 1 246 ? -8.450 11.003 12.309 1.00 83.19 246 GLU A O 1
ATOM 1838 N N . ILE A 1 247 ? -8.809 9.229 10.987 1.00 77.06 247 ILE A N 1
ATOM 1839 C CA . ILE A 1 247 ? -9.557 9.944 9.943 1.00 77.06 247 ILE A CA 1
ATOM 1840 C C . ILE A 1 247 ? -11.048 9.670 10.128 1.00 77.06 247 ILE A C 1
ATOM 1842 O O . ILE A 1 247 ? -11.476 8.520 10.169 1.00 77.06 247 ILE A O 1
ATOM 1846 N N . ASN A 1 248 ? -11.852 10.731 10.205 1.00 75.94 248 ASN A N 1
ATOM 1847 C CA . ASN A 1 248 ? -13.272 10.644 10.545 1.00 75.94 248 ASN A CA 1
ATOM 1848 C C . ASN A 1 248 ? -14.130 11.373 9.502 1.00 75.94 248 ASN A C 1
ATOM 1850 O O . ASN A 1 248 ? -13.780 12.488 9.102 1.00 75.94 248 ASN A O 1
ATOM 1854 N N . VAL A 1 249 ? -15.240 10.751 9.084 1.00 61.72 249 VAL A N 1
ATOM 1855 C CA . VAL A 1 249 ? -16.253 11.316 8.168 1.00 61.72 249 VAL A CA 1
ATOM 1856 C C . VAL A 1 249 ? -17.658 11.061 8.703 1.00 61.72 249 VAL A C 1
ATOM 1858 O O . VAL A 1 249 ? -17.938 9.921 9.148 1.00 61.72 249 VAL A O 1
#

pLDDT: mean 75.42, std 22.58, range [29.8, 97.69]